Protein AF-0000000077038879 (afdb_homodimer)

Secondary structure (DSSP, 8-state):
-------HHHHHHHHHHHHHHHHHHHHHHHHHHHHHHHHHHHHHHTTT---EEE-TTTTS----BTTEEEEEEEEESSS-GGGS-GGG-EEEEEEPPSSS--EEEEEE-TTSPEEEEEE-HHHHHHHHH-PPPTT-GGG-/-------HHHHHHHHHHHHHHHHHHHHHHHHHHHHHHHHHHHHHHTTT---EEE-TTTTS----BTTEEEEEEEEESSS-GGGS-GGG-EEEEEE--SSS--EEEEEE-TTSPEEEEEE-HHHHHHHHH-PPPTT-GGG-

Nearest PDB structures (foldseek):
  7xdi-assembly1_E  TM=3.830E-01  e=1.463E+00  Sulfolobus spindle-shaped virus
  2pn5-assembly1_A  TM=2.536E-01  e=1.904E+00  Anopheles gambiae
  2jkg-assembly1_A  TM=2.585E-01  e=2.827E+00  Plasmodium falciparum
  4cc1-assembly2_B  TM=1.709E-01  e=6.657E+00  Homo sapiens
  2e02-assembly1_A  TM=6.033E-01  e=3.862E+00  Saccharomyces cerevisiae

Solvent-accessible surface area (backbone atoms only — not comparable to full-atom values): 15388 Å² total; per-residue (Å²): 129,79,72,79,76,74,54,65,69,42,54,51,34,48,52,53,24,52,50,45,35,40,42,29,53,21,49,29,55,40,44,36,49,50,25,49,44,52,30,39,32,48,47,22,47,77,76,74,35,52,42,25,68,46,52,69,73,50,85,52,74,55,70,64,56,96,55,27,34,74,60,41,34,40,37,21,67,80,37,57,51,92,76,48,58,75,67,70,33,34,38,36,28,44,46,40,54,67,97,64,72,37,34,35,39,37,34,60,39,93,87,72,42,81,42,76,49,75,34,39,66,68,55,44,40,28,68,75,57,70,46,86,63,91,75,55,69,78,80,112,128,78,70,81,76,75,56,64,69,42,54,51,35,48,53,52,23,52,51,43,36,40,41,30,53,20,49,28,55,41,45,38,49,52,25,50,45,51,29,41,34,46,48,23,47,76,75,74,35,52,41,27,67,45,54,69,72,52,84,52,75,56,70,66,55,96,55,27,35,73,60,43,35,40,37,21,68,79,38,57,52,92,76,48,58,77,68,70,33,34,38,37,29,44,45,42,55,66,99,62,73,37,35,35,39,35,34,60,38,93,86,74,43,79,42,78,49,75,34,39,68,68,54,43,39,30,69,76,54,71,46,89,63,90,76,50,76,76,77,110

Radius of gyration: 22.53 Å; Cα contacts (8 Å, |Δi|>4): 498; chains: 2; bounding box: 44×70×51 Å

Organism: Burkholderia multivorans (strain ATCC 17616 / 249) (NCBI:txid395019)

pLDDT: mean 90.8, std 13.78, range [32.19, 98.81]

Structure (mmCIF, N/CA/C/O backbone):
data_AF-0000000077038879-model_v1
#
loop_
_entity.id
_entity.type
_entity.pdbx_description
1 polymer 'Bacteriophage protein'
#
loop_
_atom_site.group_PDB
_atom_site.id
_atom_site.type_symbol
_atom_site.label_atom_id
_atom_site.label_alt_id
_atom_site.label_comp_id
_atom_site.label_asym_id
_atom_site.label_entity_id
_atom_site.label_seq_id
_atom_site.pdbx_PDB_ins_code
_atom_site.Cartn_x
_atom_site.Cartn_y
_atom_site.Cartn_z
_atom_site.occupancy
_atom_site.B_iso_or_equiv
_atom_site.auth_seq_id
_atom_site.auth_comp_id
_atom_site.auth_asym_id
_atom_site.auth_atom_id
_atom_site.pdbx_PDB_model_num
ATOM 1 N N . MET A 1 1 ? 21.219 38.188 2.711 1 36.78 1 MET A N 1
ATOM 2 C CA . MET A 1 1 ? 19.922 37.531 2.846 1 36.78 1 MET A CA 1
ATOM 3 C C . MET A 1 1 ? 20.078 36.188 3.564 1 36.78 1 MET A C 1
ATOM 5 O O . MET A 1 1 ? 20.703 35.281 3.043 1 36.78 1 MET A O 1
ATOM 9 N N . THR A 1 2 ? 20.141 36.156 4.836 1 42.94 2 THR A N 1
ATOM 10 C CA . THR A 1 2 ? 20.453 34.969 5.605 1 42.94 2 THR A CA 1
ATOM 11 C C . THR A 1 2 ? 19.516 33.812 5.234 1 42.94 2 THR A C 1
ATOM 13 O O . THR A 1 2 ? 18.312 34 5.098 1 42.94 2 THR A O 1
ATOM 16 N N . GLN A 1 3 ? 19.953 32.875 4.461 1 50.25 3 GLN A N 1
ATOM 17 C CA . GLN A 1 3 ? 19.156 31.734 4.031 1 50.25 3 GLN A CA 1
ATOM 18 C C . GLN A 1 3 ? 18.328 31.188 5.18 1 50.25 3 GLN A C 1
ATOM 20 O O . GLN A 1 3 ? 18.828 31 6.293 1 50.25 3 GLN A O 1
ATOM 25 N N . PRO A 1 4 ? 17.016 31.594 5.254 1 55.91 4 PRO A N 1
ATOM 26 C CA . PRO A 1 4 ? 16.172 31.156 6.367 1 55.91 4 PRO A CA 1
ATOM 27 C C . PRO A 1 4 ? 16.547 29.766 6.871 1 55.91 4 PRO A C 1
ATOM 29 O O . PRO A 1 4 ? 16.734 28.844 6.07 1 55.91 4 PRO A O 1
ATOM 32 N N . LYS A 1 5 ? 17.344 29.703 8 1 63.56 5 LYS A N 1
ATOM 33 C CA . LYS A 1 5 ? 17.797 28.484 8.664 1 63.56 5 LYS A CA 1
ATOM 34 C C . LYS A 1 5 ? 16.641 27.5 8.836 1 63.56 5 LYS A C 1
ATOM 36 O O . LYS A 1 5 ? 15.609 27.828 9.422 1 63.56 5 LYS A O 1
ATOM 41 N N . ILE A 1 6 ? 16.547 26.375 8.102 1 75.31 6 ILE A N 1
ATOM 42 C CA . ILE A 1 6 ? 15.555 25.312 8.234 1 75.31 6 ILE A CA 1
ATOM 43 C C . ILE A 1 6 ? 15.555 24.781 9.672 1 75.31 6 ILE A C 1
ATOM 45 O O . ILE A 1 6 ? 16.609 24.484 10.234 1 75.31 6 ILE A O 1
ATOM 49 N N . HIS A 1 7 ? 14.398 24.859 10.32 1 85.56 7 HIS A N 1
ATOM 50 C CA . HIS A 1 7 ? 14.242 24.344 11.672 1 85.56 7 HIS A CA 1
ATOM 51 C C . HIS A 1 7 ? 14.625 22.875 11.75 1 85.56 7 HIS A C 1
ATOM 53 O O . HIS A 1 7 ? 14.039 22.047 11.062 1 85.56 7 HIS A O 1
ATOM 59 N N . PRO A 1 8 ? 15.68 22.641 12.445 1 88 8 PRO A N 1
ATOM 60 C CA . PRO A 1 8 ? 16.188 21.266 12.477 1 88 8 PRO A CA 1
ATOM 61 C C . PRO A 1 8 ? 15.109 20.25 12.859 1 88 8 PRO A C 1
ATOM 63 O O . PRO A 1 8 ? 15.109 19.125 12.344 1 88 8 PRO A O 1
ATOM 66 N N . ARG A 1 9 ? 14.242 20.609 13.758 1 90.12 9 ARG A N 1
ATOM 67 C CA . ARG A 1 9 ? 13.156 19.719 14.164 1 90.12 9 ARG A CA 1
ATOM 68 C C . ARG A 1 9 ? 12.234 19.406 12.992 1 90.12 9 ARG A C 1
ATOM 70 O O . ARG A 1 9 ? 11.773 18.281 12.836 1 90.12 9 ARG A O 1
ATOM 77 N N . LEU A 1 10 ? 12.023 20.375 12.18 1 94.06 10 LEU A N 1
ATOM 78 C CA . LEU A 1 10 ? 11.164 20.203 11.008 1 94.06 10 LEU A CA 1
ATOM 79 C C . LEU A 1 10 ? 11.812 19.266 9.992 1 94.06 10 LEU A C 1
ATOM 81 O O . LEU A 1 10 ? 11.172 18.328 9.516 1 94.06 10 LEU A O 1
ATOM 85 N N . GLU A 1 11 ? 13.062 19.484 9.719 1 93.94 11 GLU A N 1
ATOM 86 C CA . GLU A 1 11 ? 13.781 18.641 8.766 1 93.94 11 GLU A CA 1
ATOM 87 C C . GLU A 1 11 ? 13.797 17.188 9.211 1 93.94 11 GLU A C 1
ATOM 89 O O . GLU A 1 11 ? 13.57 16.281 8.406 1 93.94 11 GLU A O 1
ATOM 94 N N . LYS A 1 12 ? 14.039 17 10.461 1 95.38 12 LYS A N 1
ATOM 95 C CA . LYS A 1 12 ? 14.07 15.648 11.008 1 95.38 12 LYS A CA 1
ATOM 96 C C . LYS A 1 12 ? 12.703 14.977 10.883 1 95.38 12 LYS A C 1
ATOM 98 O O . LYS A 1 12 ? 12.617 13.812 10.484 1 95.38 12 LYS A O 1
ATOM 103 N N . ALA A 1 13 ? 11.68 15.688 11.18 1 95.81 13 ALA A N 1
ATOM 104 C CA . ALA A 1 13 ? 10.328 15.141 11.133 1 95.81 13 ALA A CA 1
ATOM 105 C C . ALA A 1 13 ? 9.93 14.773 9.703 1 95.81 13 ALA A C 1
ATOM 107 O O . ALA A 1 13 ? 9.336 13.719 9.477 1 95.81 13 ALA A O 1
ATOM 108 N N . LEU A 1 14 ? 10.289 15.602 8.789 1 96.5 14 LEU A N 1
ATOM 109 C CA . LEU A 1 14 ? 9.922 15.359 7.398 1 96.5 14 LEU A CA 1
ATOM 110 C C . LEU A 1 14 ? 10.711 14.188 6.824 1 96.5 14 LEU A C 1
ATOM 112 O O . LEU A 1 14 ? 10.156 13.359 6.098 1 96.5 14 LEU A O 1
ATOM 116 N N . THR A 1 15 ? 11.977 14.117 7.184 1 95.94 15 THR A N 1
ATOM 117 C CA . THR A 1 15 ? 12.812 13.016 6.715 1 95.94 15 THR A CA 1
ATOM 118 C C . THR A 1 15 ? 12.344 11.688 7.301 1 95.94 15 THR A C 1
ATOM 120 O O . THR A 1 15 ? 12.234 10.695 6.586 1 95.94 15 THR A O 1
ATOM 123 N N . ARG A 1 16 ? 12.047 11.695 8.586 1 97.62 16 ARG A N 1
ATOM 124 C CA . ARG A 1 16 ? 11.562 10.484 9.234 1 97.62 16 ARG A CA 1
ATOM 125 C C . ARG A 1 16 ? 10.203 10.078 8.68 1 97.62 16 ARG A C 1
ATOM 127 O O . ARG A 1 16 ? 9.922 8.883 8.523 1 97.62 16 ARG A O 1
ATOM 134 N N . GLY A 1 17 ? 9.367 11.07 8.406 1 98 17 GLY A N 1
ATOM 135 C CA . GLY A 1 17 ? 8.062 10.805 7.82 1 98 17 GLY A CA 1
ATOM 136 C C . GLY A 1 17 ? 8.148 10.188 6.438 1 98 17 GLY A C 1
ATOM 137 O O . GLY A 1 17 ? 7.422 9.234 6.129 1 98 17 GLY A O 1
ATOM 138 N N . ASP A 1 18 ? 9.008 10.781 5.668 1 95.56 18 ASP A N 1
ATOM 139 C CA . ASP A 1 18 ? 9.219 10.242 4.328 1 95.56 18 ASP A CA 1
ATOM 140 C C . ASP A 1 18 ? 9.68 8.789 4.395 1 95.56 18 ASP A C 1
ATOM 142 O O . ASP A 1 18 ? 9.172 7.938 3.654 1 95.56 18 ASP A O 1
ATOM 146 N N . LEU A 1 19 ? 10.648 8.531 5.27 1 97 19 LEU A N 1
ATOM 147 C CA . LEU A 1 19 ? 11.156 7.172 5.426 1 97 19 LEU A CA 1
ATOM 148 C C . LEU A 1 19 ? 10.039 6.23 5.867 1 97 19 LEU A C 1
ATOM 150 O O . LEU A 1 19 ? 9.938 5.105 5.375 1 97 19 LEU A O 1
ATOM 154 N N . ALA A 1 20 ? 9.203 6.656 6.758 1 98.31 20 ALA A N 1
ATOM 155 C CA . ALA A 1 20 ? 8.102 5.832 7.262 1 98.31 20 ALA A CA 1
ATOM 156 C C . ALA A 1 20 ? 7.117 5.5 6.148 1 98.31 20 ALA A C 1
ATOM 158 O O . ALA A 1 20 ? 6.598 4.383 6.082 1 98.31 20 ALA A O 1
ATOM 159 N N . ILE A 1 21 ? 6.863 6.426 5.305 1 97 21 ILE A N 1
ATOM 160 C CA . ILE A 1 21 ? 5.957 6.199 4.184 1 97 21 ILE A CA 1
ATOM 161 C C . ILE A 1 21 ? 6.566 5.18 3.225 1 97 21 ILE A C 1
ATOM 163 O O . ILE A 1 21 ? 5.891 4.238 2.799 1 97 21 ILE A O 1
ATOM 167 N N . ARG A 1 22 ? 7.883 5.328 2.932 1 95.62 22 ARG A N 1
ATOM 168 C CA . ARG A 1 22 ? 8.562 4.383 2.045 1 95.62 22 ARG A CA 1
ATOM 169 C C . ARG A 1 22 ? 8.586 2.984 2.652 1 95.62 22 ARG A C 1
ATOM 171 O O . ARG A 1 22 ? 8.43 1.991 1.938 1 95.62 22 ARG A O 1
ATOM 178 N N . GLN A 1 23 ? 8.742 2.967 3.916 1 97.19 23 GLN A N 1
ATOM 179 C CA . GLN A 1 23 ? 8.734 1.688 4.621 1 97.19 23 GLN A CA 1
ATOM 180 C C . GLN A 1 23 ? 7.363 1.023 4.543 1 97.19 23 GLN A C 1
ATOM 182 O O . GLN A 1 23 ? 7.266 -0.179 4.289 1 97.19 23 GLN A O 1
ATOM 187 N N . ALA A 1 24 ? 6.34 1.802 4.789 1 96.5 24 ALA A N 1
ATOM 188 C CA . ALA A 1 24 ? 4.98 1.271 4.711 1 96.5 24 ALA A CA 1
ATOM 189 C C . ALA A 1 24 ? 4.68 0.738 3.311 1 96.5 24 ALA A C 1
ATOM 191 O O . ALA A 1 24 ? 4.07 -0.322 3.16 1 96.5 24 ALA A O 1
ATOM 192 N N . ASN A 1 25 ? 5.098 1.446 2.316 1 95.25 25 ASN A N 1
ATOM 193 C CA . ASN A 1 25 ? 4.867 1.046 0.932 1 95.25 25 ASN A CA 1
ATOM 194 C C . ASN A 1 25 ? 5.609 -0.243 0.591 1 95.25 25 ASN A C 1
ATOM 196 O O . ASN A 1 25 ? 5.039 -1.147 -0.023 1 95.25 25 ASN A O 1
ATOM 200 N N . SER A 1 26 ? 6.875 -0.334 1 1 95.81 26 SER A N 1
ATOM 201 C CA . SER A 1 26 ? 7.684 -1.516 0.727 1 95.81 26 SER A CA 1
ATOM 202 C C . SER A 1 26 ? 7.148 -2.736 1.471 1 95.81 26 SER A C 1
ATOM 204 O O . SER A 1 26 ? 7.094 -3.834 0.914 1 95.81 26 SER A O 1
ATOM 206 N N . ALA A 1 27 ? 6.773 -2.488 2.674 1 96.5 27 ALA A N 1
ATOM 207 C CA . ALA A 1 27 ? 6.215 -3.586 3.459 1 96.5 27 ALA A CA 1
ATOM 208 C C . ALA A 1 27 ? 4.957 -4.145 2.805 1 96.5 27 ALA A C 1
ATOM 210 O O . ALA A 1 27 ? 4.75 -5.359 2.779 1 96.5 27 ALA A O 1
ATOM 211 N N . ARG A 1 28 ? 4.152 -3.287 2.342 1 95.5 28 ARG A N 1
ATOM 212 C CA . ARG A 1 28 ? 2.949 -3.719 1.64 1 95.5 28 ARG A CA 1
ATOM 213 C C . ARG A 1 28 ? 3.301 -4.547 0.408 1 95.5 28 ARG A C 1
ATOM 215 O O . ARG A 1 28 ? 2.689 -5.59 0.159 1 95.5 28 ARG A O 1
ATOM 222 N N . ALA A 1 29 ? 4.23 -4.098 -0.361 1 95.69 29 ALA A N 1
ATOM 223 C CA . ALA A 1 29 ? 4.617 -4.801 -1.582 1 95.69 29 ALA A CA 1
ATOM 224 C C . ALA A 1 29 ? 5.062 -6.227 -1.275 1 95.69 29 ALA A C 1
ATOM 226 O O . ALA A 1 29 ? 4.625 -7.176 -1.936 1 95.69 29 ALA A O 1
ATOM 227 N N . THR A 1 30 ? 5.875 -6.379 -0.263 1 97.75 30 THR A N 1
ATOM 228 C CA . THR A 1 30 ? 6.352 -7.707 0.113 1 97.75 30 THR A CA 1
ATOM 229 C C . THR A 1 30 ? 5.203 -8.562 0.639 1 97.75 30 THR A C 1
ATOM 231 O O . THR A 1 30 ? 5.105 -9.75 0.312 1 97.75 30 THR A O 1
ATOM 234 N N . ALA A 1 31 ? 4.312 -7.949 1.377 1 97.75 31 ALA A N 1
ATOM 235 C CA . ALA A 1 31 ? 3.207 -8.695 1.976 1 97.75 31 ALA A CA 1
ATOM 236 C C . ALA A 1 31 ? 2.26 -9.227 0.903 1 97.75 31 ALA A C 1
ATOM 238 O O . ALA A 1 31 ? 1.789 -10.359 0.992 1 97.75 31 ALA A O 1
ATOM 239 N N . VAL A 1 32 ? 1.986 -8.422 -0.101 1 97.12 32 VAL A N 1
ATOM 240 C CA . VAL A 1 32 ? 1.04 -8.875 -1.114 1 97.12 32 VAL A CA 1
ATOM 241 C C . VAL A 1 32 ? 1.691 -9.938 -1.988 1 97.12 32 VAL A C 1
ATOM 243 O O . VAL A 1 32 ? 1.021 -10.867 -2.453 1 97.12 32 VAL A O 1
ATOM 246 N N . LEU A 1 33 ? 2.982 -9.836 -2.207 1 98.5 33 LEU A N 1
ATOM 247 C CA . LEU A 1 33 ? 3.689 -10.906 -2.906 1 98.5 33 LEU A CA 1
ATOM 248 C C . LEU A 1 33 ? 3.617 -12.211 -2.121 1 98.5 33 LEU A C 1
ATOM 250 O O . LEU A 1 33 ? 3.355 -13.273 -2.693 1 98.5 33 LEU A O 1
ATOM 254 N N . ASN A 1 34 ? 3.818 -12.133 -0.845 1 98.75 34 ASN A N 1
ATOM 255 C CA . ASN A 1 34 ? 3.748 -13.32 -0.001 1 98.75 34 ASN A CA 1
ATOM 256 C C . ASN A 1 34 ? 2.363 -13.953 -0.042 1 98.75 34 ASN A C 1
ATOM 258 O O . ASN A 1 34 ? 2.238 -15.18 -0.096 1 98.75 34 ASN A O 1
ATOM 262 N N . ALA A 1 35 ? 1.368 -13.133 0.037 1 98.75 35 ALA A N 1
ATOM 263 C CA . ALA A 1 35 ? -0 -13.633 -0.035 1 98.75 35 ALA A CA 1
ATOM 264 C C . ALA A 1 35 ? -0.254 -14.344 -1.361 1 98.75 35 ALA A C 1
ATOM 266 O O . ALA A 1 35 ? -0.786 -15.461 -1.385 1 98.75 35 ALA A O 1
ATOM 267 N N . LEU A 1 36 ? 0.147 -13.742 -2.404 1 98.69 36 LEU A N 1
ATOM 268 C CA . LEU A 1 36 ? 0.009 -14.359 -3.719 1 98.69 36 LEU A CA 1
ATOM 269 C C . LEU A 1 36 ? 0.772 -15.68 -3.783 1 98.69 36 LEU A C 1
ATOM 271 O O . LEU A 1 36 ? 0.27 -16.672 -4.324 1 98.69 36 LEU A O 1
ATOM 275 N N . GLY A 1 37 ? 2.012 -15.641 -3.295 1 98.81 37 GLY A N 1
ATOM 276 C CA . GLY A 1 37 ? 2.832 -16.844 -3.273 1 98.81 37 GLY A CA 1
ATOM 277 C C . GLY A 1 37 ? 2.158 -18.016 -2.584 1 98.81 37 GLY A C 1
ATOM 278 O O . GLY A 1 37 ? 2.203 -19.141 -3.08 1 98.81 37 GLY A O 1
ATOM 279 N N . THR A 1 38 ? 1.548 -17.734 -1.487 1 98.56 38 THR A N 1
ATOM 280 C CA . THR A 1 38 ? 0.835 -18.781 -0.755 1 98.56 38 THR A CA 1
ATOM 281 C C . THR A 1 38 ? -0.316 -19.344 -1.589 1 98.56 38 THR A C 1
ATOM 283 O O . THR A 1 38 ? -0.537 -20.547 -1.621 1 98.56 38 THR A O 1
ATOM 286 N N . MET A 1 39 ? -1.053 -18.469 -2.266 1 98.38 39 MET A N 1
ATOM 287 C CA . MET A 1 39 ? -2.131 -18.906 -3.148 1 98.38 39 MET A CA 1
ATOM 288 C C . MET A 1 39 ? -1.599 -19.812 -4.254 1 98.38 39 MET A C 1
ATOM 290 O O . MET A 1 39 ? -2.201 -20.844 -4.562 1 98.38 39 MET A O 1
ATOM 294 N N . ILE A 1 40 ? -0.461 -19.453 -4.805 1 98.62 40 ILE A N 1
ATOM 295 C CA . ILE A 1 40 ? 0.151 -20.203 -5.898 1 98.62 40 ILE A CA 1
ATOM 296 C C . ILE A 1 40 ? 0.543 -21.594 -5.418 1 98.62 40 ILE A C 1
ATOM 298 O O . ILE A 1 40 ? 0.244 -22.594 -6.074 1 98.62 40 ILE A O 1
ATOM 302 N N . VAL A 1 41 ? 1.228 -21.641 -4.27 1 98.44 41 VAL A N 1
ATOM 303 C CA . VAL A 1 41 ? 1.702 -22.906 -3.719 1 98.44 41 VAL A CA 1
ATOM 304 C C . VAL A 1 41 ? 0.518 -23.844 -3.451 1 98.44 41 VAL A C 1
ATOM 306 O O . VAL A 1 41 ? 0.531 -25 -3.848 1 98.44 41 VAL A O 1
ATOM 309 N N . GLU A 1 42 ? -0.514 -23.312 -2.871 1 97.62 42 GLU A N 1
ATOM 310 C CA . GLU A 1 42 ? -1.672 -24.141 -2.521 1 97.62 42 GLU A CA 1
ATOM 311 C C . GLU A 1 42 ? -2.434 -24.578 -3.77 1 97.62 42 GLU A C 1
ATOM 313 O O . GLU A 1 42 ? -2.875 -25.719 -3.861 1 97.62 42 GLU A O 1
ATOM 318 N N . ALA A 1 43 ? -2.668 -23.656 -4.664 1 97.25 43 ALA A N 1
ATOM 319 C CA . ALA A 1 43 ? -3.33 -24.031 -5.918 1 97.25 43 ALA A CA 1
ATOM 320 C C . ALA A 1 43 ? -2.574 -25.141 -6.633 1 97.25 43 ALA A C 1
ATOM 322 O O . ALA A 1 43 ? -3.178 -26.125 -7.07 1 97.25 43 ALA A O 1
ATOM 323 N N . SER A 1 44 ? -1.245 -25.047 -6.719 1 97.31 44 SER A N 1
ATOM 324 C CA . SER A 1 44 ? -0.409 -26.047 -7.379 1 97.31 44 SER A CA 1
ATOM 325 C C . SER A 1 44 ? -0.543 -27.406 -6.711 1 97.31 44 SER A C 1
ATOM 327 O O . SER A 1 44 ? -0.609 -28.438 -7.391 1 97.31 44 SER A O 1
ATOM 329 N N . ALA A 1 45 ? -0.642 -27.391 -5.406 1 95.94 45 ALA A N 1
ATOM 330 C CA . ALA A 1 45 ? -0.717 -28.625 -4.637 1 95.94 45 ALA 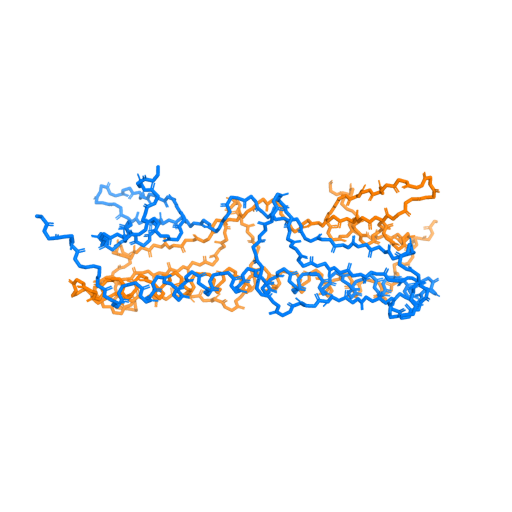A CA 1
ATOM 331 C C . ALA A 1 45 ? -1.979 -29.422 -4.98 1 95.94 45 ALA A C 1
ATOM 333 O O . ALA A 1 45 ? -1.981 -30.656 -4.934 1 95.94 45 ALA A O 1
ATOM 334 N N . THR A 1 46 ? -3.066 -28.719 -5.406 1 94 46 THR A N 1
ATOM 335 C CA . THR A 1 46 ? -4.332 -29.391 -5.699 1 94 46 THR A CA 1
ATOM 336 C C . THR A 1 46 ? -4.207 -30.266 -6.938 1 94 46 THR A C 1
ATOM 338 O O . THR A 1 46 ? -5.02 -31.172 -7.152 1 94 46 THR A O 1
ATOM 341 N N . ILE A 1 47 ? -3.189 -30.031 -7.754 1 93.81 47 ILE A N 1
ATOM 342 C CA . ILE A 1 47 ? -3.018 -30.844 -8.953 1 93.81 47 ILE A CA 1
ATOM 343 C C . ILE A 1 47 ? -1.714 -31.625 -8.867 1 93.81 47 ILE A C 1
ATOM 345 O O . ILE A 1 47 ? -1.188 -32.094 -9.883 1 93.81 47 ILE A O 1
ATOM 349 N N . GLY A 1 48 ? -1.106 -31.688 -7.734 1 94.38 48 GLY A N 1
ATOM 350 C CA . GLY A 1 48 ? 0.021 -32.562 -7.465 1 94.38 48 GLY A CA 1
ATOM 351 C C . GLY A 1 48 ? 1.362 -31.922 -7.773 1 94.38 48 GLY A C 1
ATOM 352 O O . GLY A 1 48 ? 2.373 -32.625 -7.898 1 94.38 48 GLY A O 1
ATOM 353 N N . VAL A 1 49 ? 1.373 -30.656 -7.965 1 96.19 49 VAL A N 1
ATOM 354 C CA . VAL A 1 49 ? 2.613 -29.938 -8.258 1 96.19 49 VAL A CA 1
ATOM 355 C C . VAL A 1 49 ? 3.186 -29.344 -6.973 1 96.19 49 VAL A C 1
ATOM 357 O O . VAL A 1 49 ? 2.461 -28.734 -6.191 1 96.19 49 VAL A O 1
ATOM 360 N N . GLU A 1 50 ? 4.441 -29.531 -6.742 1 95.94 50 GLU A N 1
ATOM 361 C CA . GLU A 1 50 ? 5.133 -28.938 -5.602 1 95.94 50 GLU A CA 1
ATOM 362 C C . GLU A 1 50 ? 5.77 -27.609 -5.98 1 95.94 50 GLU A C 1
ATOM 364 O O . GLU A 1 50 ? 6.938 -27.562 -6.367 1 95.94 50 GLU A O 1
ATOM 369 N N . ALA A 1 51 ? 5.047 -26.594 -5.812 1 98.12 51 ALA A N 1
ATOM 370 C CA . ALA A 1 51 ? 5.555 -25.25 -6.094 1 98.12 51 ALA A CA 1
ATOM 371 C C . ALA A 1 51 ? 6.285 -24.688 -4.883 1 98.12 51 ALA A C 1
ATOM 373 O O . ALA A 1 51 ? 5.953 -25 -3.738 1 98.12 51 ALA A O 1
ATOM 374 N N . SER A 1 52 ? 7.277 -23.875 -5.141 1 98.56 52 SER A N 1
ATOM 375 C CA . SER A 1 52 ? 8.039 -23.156 -4.129 1 98.56 52 SER A CA 1
ATOM 376 C C . SER A 1 52 ? 8.211 -21.688 -4.516 1 98.56 52 SER A C 1
ATOM 378 O O . SER A 1 52 ? 8.312 -21.359 -5.699 1 98.56 52 SER A O 1
ATOM 380 N N . ILE A 1 53 ? 8.203 -20.859 -3.518 1 98.75 53 ILE A N 1
ATOM 381 C CA . ILE A 1 53 ? 8.398 -19.438 -3.777 1 98.75 53 ILE A CA 1
ATOM 382 C C . ILE A 1 53 ? 9.516 -18.891 -2.883 1 98.75 53 ILE A C 1
ATOM 384 O O . ILE A 1 53 ? 9.812 -19.469 -1.832 1 98.75 53 ILE A O 1
ATOM 388 N N . ASP A 1 54 ? 10.125 -17.875 -3.357 1 98.5 54 ASP A N 1
ATOM 389 C CA . ASP A 1 54 ? 11.133 -17.141 -2.602 1 98.5 54 ASP A CA 1
ATOM 390 C C . ASP A 1 54 ? 11.094 -15.648 -2.938 1 98.5 54 ASP A C 1
ATOM 392 O O . ASP A 1 54 ? 10.93 -15.273 -4.102 1 98.5 54 ASP A O 1
ATOM 396 N N . ILE A 1 55 ? 11.141 -14.789 -1.952 1 98.25 55 ILE A N 1
ATOM 397 C CA . ILE A 1 55 ? 11.266 -13.344 -2.111 1 98.25 55 ILE A CA 1
ATOM 398 C C . ILE A 1 55 ? 12.602 -12.883 -1.544 1 98.25 55 ILE A C 1
ATOM 400 O O . ILE A 1 55 ? 12.688 -12.484 -0.38 1 98.25 55 ILE A O 1
ATOM 404 N N . PRO A 1 56 ? 13.555 -12.836 -2.438 1 95.69 56 PRO A N 1
ATOM 405 C CA . PRO A 1 56 ? 14.852 -12.375 -1.945 1 95.69 56 PRO A CA 1
ATOM 406 C C . PRO A 1 56 ? 14.836 -10.906 -1.518 1 95.69 56 PRO A C 1
ATOM 408 O O . PRO A 1 56 ? 14.188 -10.078 -2.166 1 95.69 56 PRO A O 1
ATOM 411 N N . GLN A 1 57 ? 15.414 -10.547 -0.467 1 94.44 57 GLN A N 1
ATOM 412 C CA . GLN A 1 57 ? 15.586 -9.18 0.011 1 94.44 57 GLN A CA 1
ATOM 413 C C . GLN A 1 57 ? 14.242 -8.508 0.256 1 94.44 57 GLN A C 1
ATOM 415 O O . GLN A 1 57 ? 14.055 -7.332 -0.077 1 94.44 57 GLN A O 1
ATOM 420 N N . GLY A 1 58 ? 13.242 -9.297 0.712 1 95.06 58 GLY A N 1
ATOM 421 C CA . GLY A 1 58 ? 11.883 -8.828 0.956 1 95.06 58 GLY A CA 1
ATOM 422 C C . GLY A 1 58 ? 11.797 -7.809 2.074 1 95.06 58 GLY A C 1
ATOM 423 O O . GLY A 1 58 ? 10.789 -7.109 2.207 1 95.06 58 GLY A O 1
ATOM 424 N N . ASP A 1 59 ? 12.875 -7.645 2.857 1 95.25 59 ASP A N 1
ATOM 425 C CA . ASP A 1 59 ? 12.852 -6.758 4.016 1 95.25 59 ASP A CA 1
ATOM 426 C C . ASP A 1 59 ? 13.438 -5.391 3.67 1 95.25 59 ASP A C 1
ATOM 428 O O . ASP A 1 59 ? 13.398 -4.469 4.484 1 95.25 59 ASP A O 1
ATOM 432 N N . ARG A 1 60 ? 13.883 -5.246 2.471 1 96.38 60 ARG A N 1
ATOM 433 C CA . ARG A 1 60 ? 14.492 -3.986 2.049 1 96.38 60 ARG A CA 1
ATOM 434 C C . ARG A 1 60 ? 13.422 -2.961 1.685 1 96.38 60 ARG A C 1
ATOM 436 O O . ARG A 1 60 ? 12.289 -3.324 1.356 1 96.38 60 ARG A O 1
ATOM 443 N N . ILE A 1 61 ? 13.828 -1.746 1.82 1 96.5 61 ILE A N 1
ATOM 444 C CA . ILE A 1 61 ? 12.953 -0.648 1.425 1 96.5 61 ILE A CA 1
ATOM 445 C C . ILE A 1 61 ? 13.258 -0.24 -0.015 1 96.5 61 ILE A C 1
ATOM 447 O O . ILE A 1 61 ? 14.391 0.13 -0.336 1 96.5 61 ILE A O 1
ATOM 451 N N . TYR A 1 62 ? 12.25 -0.329 -0.872 1 93.75 62 TYR A N 1
ATOM 452 C CA . TYR A 1 62 ? 12.406 0.005 -2.283 1 93.75 62 TYR A CA 1
ATOM 453 C C . TYR A 1 62 ? 11.461 1.127 -2.686 1 93.75 62 TYR A C 1
ATOM 455 O O . TYR A 1 62 ? 10.453 1.367 -2.016 1 93.75 62 TYR A O 1
ATOM 463 N N . ASP A 1 63 ? 11.812 1.868 -3.719 1 92.25 63 ASP A N 1
ATOM 464 C CA . ASP A 1 63 ? 10.883 2.693 -4.484 1 92.25 63 ASP A CA 1
ATOM 465 C C . ASP A 1 63 ? 10.602 2.078 -5.852 1 92.25 63 ASP A C 1
ATOM 467 O O . ASP A 1 63 ? 11.477 1.45 -6.449 1 92.25 63 ASP A O 1
ATOM 471 N N . PRO A 1 64 ? 9.312 2.283 -6.305 1 92.56 64 PRO A N 1
ATOM 472 C CA . PRO A 1 64 ? 9.031 1.751 -7.641 1 92.56 64 PRO A CA 1
ATOM 473 C C . PRO A 1 64 ? 9.852 2.428 -8.734 1 92.56 64 PRO A C 1
ATOM 475 O O . PRO A 1 64 ? 10.148 3.621 -8.633 1 92.56 64 PRO A O 1
ATOM 478 N N . VAL A 1 65 ? 10.156 1.6 -9.758 1 90.19 65 VAL A N 1
ATOM 479 C CA . VAL A 1 65 ? 10.891 2.078 -10.93 1 90.19 65 VAL A CA 1
ATOM 480 C C . VAL A 1 65 ? 10.117 1.729 -12.203 1 90.19 65 VAL A C 1
ATOM 482 O O . VAL A 1 65 ? 9.773 0.566 -12.422 1 90.19 65 VAL A O 1
ATOM 485 N N . ASN A 1 66 ? 9.742 2.77 -12.984 1 89.44 66 ASN A N 1
ATOM 486 C CA . ASN A 1 66 ? 9.039 2.549 -14.242 1 89.44 66 ASN A CA 1
ATOM 487 C C . ASN A 1 66 ? 7.758 1.743 -14.039 1 89.44 66 ASN A C 1
ATOM 489 O O . ASN A 1 66 ? 7.5 0.784 -14.766 1 89.44 66 ASN A O 1
ATOM 493 N N . GLY A 1 67 ? 7.078 1.993 -12.93 1 90.12 67 GLY A N 1
ATOM 494 C CA . GLY A 1 67 ? 5.754 1.43 -12.695 1 90.12 67 GLY A CA 1
ATOM 495 C C . GLY A 1 67 ? 5.797 0.032 -12.109 1 90.12 67 GLY A C 1
ATOM 496 O O . GLY A 1 67 ? 4.789 -0.676 -12.109 1 90.12 67 GLY A O 1
ATOM 497 N N . VAL A 1 68 ? 6.969 -0.382 -11.617 1 94.38 68 VAL A N 1
ATOM 498 C CA . VAL A 1 68 ? 7.113 -1.724 -11.062 1 94.38 68 VAL A CA 1
ATOM 499 C C . VAL A 1 68 ? 7.875 -1.656 -9.734 1 94.38 68 VAL A C 1
ATOM 501 O O . VAL A 1 68 ? 8.852 -0.917 -9.617 1 94.38 68 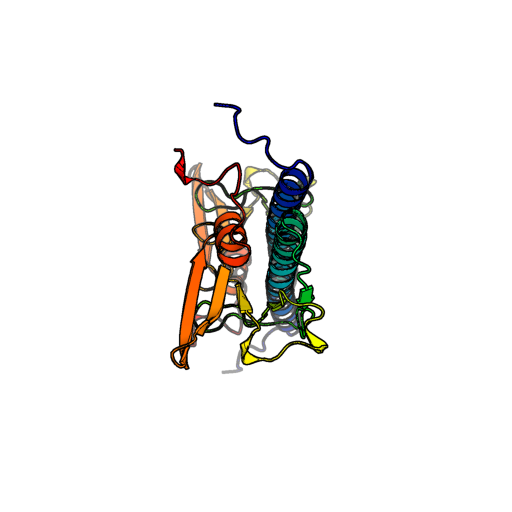VAL A O 1
ATOM 504 N N . TRP A 1 69 ? 7.375 -2.391 -8.797 1 95.25 69 TRP A N 1
ATOM 505 C CA . TRP A 1 69 ? 8.141 -2.533 -7.562 1 95.25 69 TRP A CA 1
ATOM 506 C C . TRP A 1 69 ? 9.32 -3.473 -7.762 1 95.25 69 TRP A C 1
ATOM 508 O O . TRP A 1 69 ? 9.195 -4.516 -8.406 1 95.25 69 TRP A O 1
ATOM 518 N N . PRO A 1 70 ? 10.453 -3.16 -7.188 1 95.31 70 PRO A N 1
ATOM 519 C CA . PRO A 1 70 ? 11.656 -3.977 -7.387 1 95.31 70 PRO A CA 1
ATOM 520 C C . PRO A 1 70 ? 11.594 -5.301 -6.629 1 95.31 70 PRO A C 1
ATOM 522 O O . PRO A 1 70 ? 12.336 -6.234 -6.949 1 95.31 70 PRO A O 1
ATOM 525 N N . GLN A 1 71 ? 10.82 -5.332 -5.57 1 95.88 71 GLN A N 1
ATOM 526 C CA . GLN A 1 71 ? 10.656 -6.621 -4.906 1 95.88 71 GLN A CA 1
ATOM 527 C C . GLN A 1 71 ? 10.188 -7.691 -5.891 1 95.88 71 GLN A C 1
ATOM 529 O O . GLN A 1 71 ? 9.242 -7.477 -6.648 1 95.88 71 GLN A O 1
ATOM 534 N N . LYS A 1 72 ? 10.867 -8.75 -5.934 1 97.56 72 LYS A N 1
ATOM 535 C CA . LYS A 1 72 ? 10.477 -9.836 -6.836 1 97.56 72 LYS A CA 1
ATOM 536 C C . LYS A 1 72 ? 10.219 -11.125 -6.07 1 97.56 72 LYS A C 1
ATOM 538 O O . LYS A 1 72 ? 10.906 -11.414 -5.086 1 97.56 72 LYS A O 1
ATOM 543 N N . MET A 1 73 ? 9.312 -11.844 -6.516 1 98.81 73 MET A N 1
ATOM 544 C CA . MET A 1 73 ? 9.078 -13.211 -6.059 1 98.81 73 MET A CA 1
ATOM 545 C C . MET A 1 73 ? 9.469 -14.219 -7.137 1 98.81 73 MET A C 1
ATOM 547 O O . MET A 1 73 ? 9.062 -14.078 -8.297 1 98.81 73 MET A O 1
ATOM 551 N N . LEU A 1 74 ? 10.273 -15.172 -6.746 1 98.75 74 LEU A N 1
ATOM 552 C CA . LEU A 1 74 ? 10.617 -16.281 -7.629 1 98.75 74 LEU 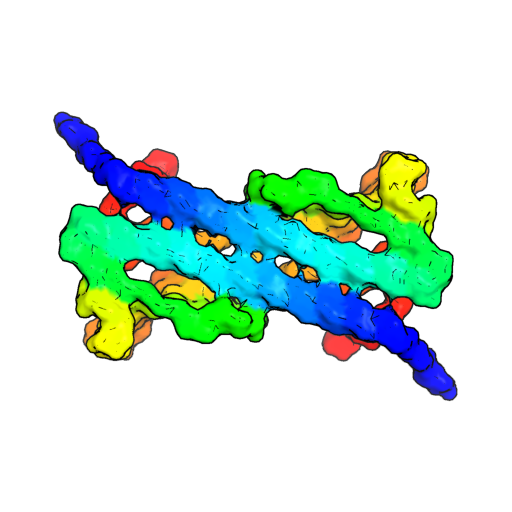A CA 1
ATOM 553 C C . LEU A 1 74 ? 9.711 -17.484 -7.367 1 98.75 74 LEU A C 1
ATOM 555 O O . LEU A 1 74 ? 9.414 -17.797 -6.215 1 98.75 74 LEU A O 1
ATOM 559 N N . VAL A 1 75 ? 9.25 -18.062 -8.406 1 98.81 75 VAL A N 1
ATOM 560 C CA . VAL A 1 75 ? 8.375 -19.219 -8.312 1 98.81 75 VAL A CA 1
ATOM 561 C C . VAL A 1 75 ? 9.008 -20.406 -9.039 1 98.81 75 VAL A C 1
ATOM 563 O O . VAL A 1 75 ? 9.422 -20.281 -10.195 1 98.81 75 VAL A O 1
ATOM 566 N N . SER A 1 76 ? 9.117 -21.516 -8.367 1 98.62 76 SER A N 1
ATOM 567 C CA . SER A 1 76 ? 9.516 -22.797 -8.938 1 98.62 76 SER A CA 1
ATOM 568 C C . SER A 1 76 ? 8.375 -23.812 -8.883 1 98.62 76 SER A C 1
ATOM 570 O O . SER A 1 76 ? 7.648 -23.875 -7.891 1 98.62 76 SER A O 1
ATOM 572 N N . PHE A 1 77 ? 8.211 -24.578 -9.922 1 97.12 77 PHE A N 1
ATOM 573 C CA . PHE A 1 77 ? 7.172 -25.594 -9.953 1 97.12 77 PHE A CA 1
ATOM 574 C C . PHE A 1 77 ? 7.781 -27 -9.93 1 97.12 77 PHE A C 1
ATOM 576 O O . PHE A 1 77 ? 7.094 -27.984 -10.195 1 97.12 77 PHE A O 1
ATOM 583 N N . ASP A 1 78 ? 8.984 -27.062 -9.695 1 93.88 78 ASP A N 1
ATOM 584 C CA . ASP A 1 78 ? 9.68 -28.344 -9.695 1 93.88 78 ASP A CA 1
ATOM 585 C C . ASP A 1 78 ? 10.602 -28.469 -8.484 1 93.88 78 ASP A C 1
ATOM 587 O O . ASP A 1 78 ? 11.781 -28.797 -8.625 1 93.88 78 ASP A O 1
ATOM 591 N N . GLY A 1 79 ? 10.055 -28.094 -7.305 1 92.88 79 GLY A N 1
ATOM 592 C CA . GLY A 1 79 ? 10.828 -28.188 -6.074 1 92.88 79 GLY A CA 1
ATOM 593 C C . GLY A 1 79 ? 11.305 -26.844 -5.57 1 92.88 79 GLY A C 1
ATOM 594 O O . GLY A 1 79 ? 10.797 -25.797 -5.984 1 92.88 79 GLY A O 1
ATOM 595 N N . PRO A 1 80 ? 12.375 -26.875 -4.625 1 97 80 PRO A N 1
ATOM 596 C CA . PRO A 1 80 ? 12.852 -25.641 -3.992 1 97 80 PRO A CA 1
ATOM 597 C C . PRO A 1 80 ? 13.445 -24.656 -4.992 1 97 80 PRO A C 1
ATOM 599 O O . PRO A 1 80 ? 14.156 -25.047 -5.914 1 97 80 PRO A O 1
ATOM 602 N N . VAL A 1 81 ? 13.148 -23.344 -4.836 1 98.12 81 VAL A N 1
ATOM 603 C CA . VAL A 1 81 ? 13.672 -22.281 -5.684 1 98.12 81 VAL A CA 1
ATOM 604 C C . VAL A 1 81 ? 15.195 -22.359 -5.73 1 98.12 81 VAL A C 1
ATOM 606 O O . VAL A 1 81 ? 15.797 -22.188 -6.793 1 98.12 81 VAL A O 1
ATOM 609 N N . ALA A 1 82 ? 15.867 -22.688 -4.602 1 96.56 82 ALA A N 1
ATOM 610 C CA . ALA A 1 82 ? 17.328 -22.703 -4.469 1 96.56 82 ALA A CA 1
ATOM 611 C C . ALA A 1 82 ? 17.938 -23.75 -5.402 1 96.56 82 ALA A C 1
ATOM 613 O O . ALA A 1 82 ? 19.094 -23.609 -5.809 1 96.56 82 ALA A O 1
ATOM 614 N N . ASP A 1 83 ? 17.188 -24.75 -5.812 1 96.94 83 ASP A N 1
ATOM 615 C CA . ASP A 1 83 ? 17.688 -25.859 -6.617 1 96.94 83 ASP A CA 1
ATOM 616 C C . ASP A 1 83 ? 17.281 -25.703 -8.078 1 96.94 83 ASP A C 1
ATOM 618 O O . ASP A 1 83 ? 17.703 -26.484 -8.938 1 96.94 83 ASP A O 1
ATOM 622 N N . ALA A 1 84 ? 16.422 -24.75 -8.375 1 95.38 84 ALA A N 1
ATOM 623 C CA . ALA A 1 84 ? 15.812 -24.641 -9.695 1 95.38 84 ALA A CA 1
ATOM 624 C C . ALA A 1 84 ? 16.766 -24 -10.695 1 95.38 84 ALA A C 1
ATOM 626 O O . ALA A 1 84 ? 17.594 -23.156 -10.32 1 95.38 84 ALA A O 1
ATOM 627 N N . ASP A 1 85 ? 16.703 -24.422 -11.961 1 94.38 85 ASP A N 1
ATOM 628 C CA . ASP A 1 85 ? 17.359 -23.703 -13.055 1 94.38 85 ASP A CA 1
ATOM 629 C C . ASP A 1 85 ? 16.766 -22.312 -13.234 1 94.38 85 ASP A C 1
ATOM 631 O O . ASP A 1 85 ? 15.547 -22.172 -13.375 1 94.38 85 ASP A O 1
ATOM 635 N N . PRO A 1 86 ? 17.672 -21.344 -13.273 1 92.69 86 PRO A N 1
ATOM 636 C CA . PRO A 1 86 ? 17.172 -19.969 -13.406 1 92.69 86 PRO A CA 1
ATOM 637 C C . PRO A 1 86 ? 16.25 -19.781 -14.609 1 92.69 86 PRO A C 1
ATOM 639 O O . PRO A 1 86 ? 15.297 -19 -14.547 1 92.69 86 PRO A O 1
ATOM 642 N N . GLU A 1 87 ? 16.453 -20.484 -15.633 1 92.5 87 GLU 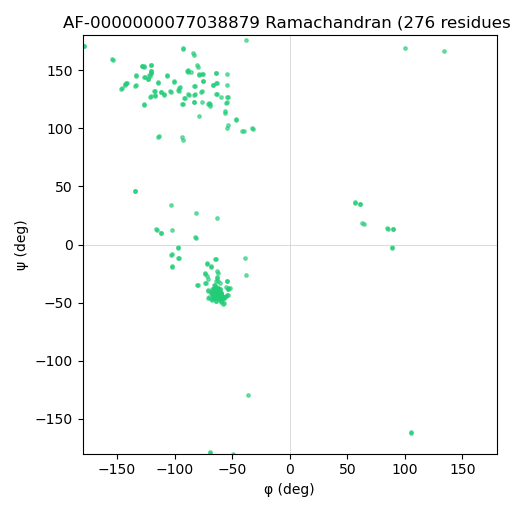A N 1
ATOM 643 C CA . GLU A 1 87 ? 15.648 -20.344 -16.844 1 92.5 87 GLU A CA 1
ATOM 644 C C . GLU A 1 87 ? 14.242 -20.906 -16.641 1 92.5 87 GLU A C 1
ATOM 646 O O . GLU A 1 87 ? 13.336 -20.594 -17.422 1 92.5 87 GLU A O 1
ATOM 651 N N . GLU A 1 88 ? 14.023 -21.719 -15.602 1 94.06 88 GLU A N 1
ATOM 652 C CA . GLU A 1 88 ? 12.742 -22.359 -15.359 1 94.06 88 GLU A CA 1
ATOM 653 C C . GLU A 1 88 ? 11.914 -21.562 -14.352 1 94.06 88 GLU A C 1
ATOM 655 O O . GLU A 1 88 ? 10.727 -21.828 -14.164 1 94.06 88 GLU A O 1
ATOM 660 N N . LEU A 1 89 ? 12.57 -20.625 -13.734 1 97.25 89 LEU A N 1
ATOM 661 C CA . LEU A 1 89 ? 11.875 -19.828 -12.727 1 97.25 89 LEU A CA 1
ATOM 662 C C . LEU A 1 89 ? 10.953 -18.812 -13.391 1 97.25 89 LEU A C 1
ATOM 664 O O . LEU A 1 89 ? 11.227 -18.328 -14.492 1 97.25 89 LEU A O 1
ATOM 668 N N . ARG A 1 90 ? 9.859 -18.531 -12.758 1 98.31 90 ARG A N 1
ATOM 669 C CA . ARG A 1 90 ? 9.016 -17.375 -13.031 1 98.31 90 ARG A CA 1
ATOM 670 C C . ARG A 1 90 ? 9.266 -16.266 -12.008 1 98.31 90 ARG A C 1
ATOM 672 O O . ARG A 1 90 ? 9.445 -16.547 -10.82 1 98.31 90 ARG A O 1
ATOM 679 N N . THR A 1 91 ? 9.273 -15.102 -12.547 1 98.62 91 THR A N 1
ATOM 680 C CA . THR A 1 91 ? 9.43 -13.961 -11.664 1 98.62 91 THR A CA 1
ATOM 681 C C . THR A 1 91 ? 8.141 -13.141 -11.609 1 98.62 91 THR A C 1
ATOM 683 O O . THR A 1 91 ? 7.559 -12.82 -12.648 1 98.62 91 THR A O 1
ATOM 686 N N . VAL A 1 92 ? 7.723 -12.828 -10.43 1 98.81 92 VAL A N 1
ATOM 687 C CA . VAL A 1 92 ? 6.504 -12.055 -10.227 1 98.81 92 VAL A CA 1
ATOM 688 C C . VAL A 1 92 ? 6.84 -10.734 -9.547 1 98.81 92 VAL A C 1
ATOM 690 O O . VAL A 1 92 ? 7.578 -10.703 -8.555 1 98.81 92 VAL A O 1
ATOM 693 N N . TYR A 1 93 ? 6.266 -9.641 -10.125 1 97.25 93 TYR A N 1
ATOM 694 C CA . TYR A 1 93 ? 6.418 -8.297 -9.578 1 97.25 93 TYR A CA 1
ATOM 695 C C . TYR A 1 93 ? 5.062 -7.699 -9.227 1 97.25 93 TYR A C 1
ATOM 697 O O . TYR A 1 93 ? 4.043 -8.055 -9.82 1 97.25 93 TYR A O 1
ATOM 705 N N . LEU A 1 94 ? 5.094 -6.852 -8.211 1 95.62 94 LEU A N 1
ATOM 706 C CA . LEU A 1 94 ? 3.943 -5.984 -7.973 1 95.62 94 LEU A CA 1
ATOM 707 C C . LEU A 1 94 ? 3.996 -4.75 -8.867 1 95.62 94 LEU A C 1
ATOM 709 O O . LEU A 1 94 ? 5.035 -4.09 -8.961 1 95.62 94 LEU A O 1
ATOM 713 N N . ILE A 1 95 ? 2.938 -4.488 -9.523 1 93.62 95 ILE A N 1
ATOM 714 C CA . ILE A 1 95 ? 2.844 -3.277 -10.336 1 93.62 95 ILE A CA 1
ATOM 715 C C . ILE A 1 95 ? 2.604 -2.07 -9.43 1 93.62 95 ILE A C 1
ATOM 717 O O . ILE A 1 95 ? 1.798 -2.135 -8.5 1 93.62 95 ILE A O 1
ATOM 721 N N . ALA A 1 96 ? 3.354 -1.067 -9.625 1 87.56 96 ALA A N 1
ATOM 722 C CA . ALA A 1 96 ? 3.289 0.143 -8.812 1 87.56 96 ALA A CA 1
ATOM 723 C C . ALA A 1 96 ? 2.076 0.992 -9.18 1 87.56 96 ALA A C 1
ATOM 725 O O . ALA A 1 96 ? 1.703 1.068 -10.359 1 87.56 96 ALA A O 1
ATOM 726 N N . ASP A 1 97 ? 1.255 1.237 -8.156 1 67.31 97 ASP A N 1
ATOM 727 C CA . ASP A 1 97 ? 0.217 2.24 -8.375 1 67.31 97 ASP A CA 1
ATOM 728 C C . ASP A 1 97 ? 0.82 3.559 -8.859 1 67.31 97 ASP A C 1
ATOM 730 O O . ASP A 1 97 ? 2.01 3.812 -8.656 1 67.31 97 ASP A O 1
ATOM 734 N N . ASP A 1 98 ? 0.186 4.262 -9.633 1 62.53 98 ASP A N 1
ATOM 735 C CA . ASP A 1 98 ? 0.688 5.48 -10.266 1 62.53 98 ASP A CA 1
ATOM 736 C C . ASP A 1 98 ? 1.596 6.258 -9.312 1 62.53 98 ASP A C 1
ATOM 738 O O . ASP A 1 98 ? 1.849 5.816 -8.188 1 62.53 98 ASP A O 1
ATOM 742 N N . PRO A 1 99 ? 1.314 7.66 -9.148 1 58.47 99 PRO A N 1
ATOM 743 C CA . PRO A 1 99 ? 2.23 8.789 -9 1 58.47 99 PRO A CA 1
ATOM 744 C C . PRO A 1 99 ? 2.738 8.953 -7.57 1 58.47 99 PRO A C 1
ATOM 746 O O . PRO A 1 99 ? 3.43 9.93 -7.262 1 58.47 99 PRO A O 1
ATOM 749 N N . GLY A 1 100 ? 2.854 7.969 -6.691 1 78.56 100 GLY A N 1
ATOM 750 C CA . GLY A 1 100 ? 3.254 8.273 -5.328 1 78.56 100 GLY A CA 1
ATOM 751 C C . GLY A 1 100 ? 2.084 8.328 -4.363 1 78.56 100 GLY A C 1
ATOM 752 O O . GLY A 1 100 ? 0.925 8.266 -4.777 1 78.56 100 GLY A O 1
ATOM 753 N N . THR A 1 101 ? 2.365 8.375 -3.111 1 91.12 101 THR A N 1
ATOM 754 C CA . THR A 1 101 ? 1.351 8.477 -2.068 1 91.12 101 THR A CA 1
ATOM 755 C C . THR A 1 101 ? 0.681 9.844 -2.094 1 91.12 101 THR A C 1
ATOM 757 O O . THR A 1 101 ? 1.358 10.875 -2.033 1 91.12 101 THR A O 1
ATOM 760 N N . GLN A 1 102 ? -0.61 9.883 -2.273 1 93.69 102 GLN A N 1
ATOM 761 C CA . GLN A 1 102 ? -1.396 11.109 -2.346 1 93.69 102 GLN A CA 1
ATOM 762 C C . GLN A 1 102 ? -2.463 11.148 -1.255 1 93.69 102 GLN A C 1
ATOM 764 O O . GLN A 1 102 ? -3.049 10.117 -0.918 1 93.69 102 GLN A O 1
ATOM 769 N N . PHE A 1 103 ? -2.711 12.352 -0.824 1 96.25 103 PHE A N 1
ATOM 770 C CA . PHE A 1 103 ? -3.709 12.547 0.224 1 96.25 103 PHE A CA 1
ATOM 771 C C . PHE A 1 103 ? -4.754 13.57 -0.2 1 96.25 103 PHE A C 1
ATOM 773 O O . PHE A 1 103 ? -4.469 14.453 -1.012 1 96.25 103 PHE A O 1
ATOM 780 N N . ARG A 1 104 ? -5.891 13.43 0.34 1 97.19 104 ARG A N 1
ATOM 781 C CA . ARG A 1 104 ? -6.965 14.414 0.226 1 97.19 104 ARG A CA 1
ATOM 782 C C . ARG A 1 104 ? -7.32 14.992 1.59 1 97.19 104 ARG A C 1
ATOM 784 O O . ARG A 1 104 ? -7.473 14.258 2.566 1 97.19 104 ARG A O 1
ATOM 791 N N . VAL A 1 105 ? -7.352 16.281 1.67 1 98.5 105 VAL A N 1
ATOM 792 C CA . VAL A 1 105 ? -7.801 16.984 2.863 1 98.5 105 VAL A CA 1
ATOM 793 C C . VAL A 1 105 ? -9.203 17.547 2.639 1 98.5 105 VAL A C 1
ATOM 795 O O . VAL A 1 105 ? -9.484 18.141 1.596 1 98.5 105 VAL A O 1
ATOM 798 N N . GLU A 1 106 ? -10.039 17.312 3.572 1 98.06 106 GLU A N 1
ATOM 799 C CA . GLU A 1 106 ? -11.367 17.922 3.572 1 98.06 106 GLU A CA 1
ATOM 800 C C . GLU A 1 106 ? -11.609 18.703 4.852 1 98.06 106 GLU A C 1
ATOM 802 O O . GLU A 1 106 ? -11.195 18.297 5.938 1 98.06 106 GLU A O 1
ATOM 807 N N . TRP A 1 107 ? -12.273 19.797 4.672 1 97.19 107 TRP A N 1
ATOM 808 C CA . TRP A 1 107 ? -12.586 20.625 5.824 1 97.19 107 TRP A CA 1
ATOM 809 C C . TRP A 1 107 ? -13.836 21.469 5.566 1 97.19 107 TRP A C 1
ATOM 811 O O . TRP A 1 107 ? -14.281 21.594 4.422 1 97.19 107 TRP A O 1
ATOM 821 N N . HIS A 1 108 ? -14.445 21.922 6.668 1 94.62 108 HIS A N 1
ATOM 822 C CA . HIS A 1 108 ? -15.578 22.828 6.566 1 94.62 108 HIS A CA 1
ATOM 823 C C . HIS A 1 108 ? -15.109 24.266 6.391 1 94.62 108 HIS A C 1
ATOM 825 O O . HIS A 1 108 ? -14.383 24.797 7.238 1 94.62 108 HIS A O 1
ATOM 831 N N . ARG A 1 109 ? -15.594 24.812 5.289 1 91.38 109 ARG A N 1
ATOM 832 C CA . ARG A 1 109 ? -15.258 26.219 5.047 1 91.38 109 ARG A CA 1
ATOM 833 C C . ARG A 1 109 ? -16.203 27.156 5.785 1 91.38 109 ARG A C 1
ATOM 835 O O . ARG A 1 109 ? -17.312 26.75 6.168 1 91.38 109 ARG A O 1
ATOM 842 N N . ALA A 1 110 ? -15.781 28.375 5.871 1 88.12 110 ALA A N 1
ATOM 843 C CA . ALA A 1 110 ? -16.578 29.391 6.555 1 88.12 110 ALA A CA 1
ATOM 844 C C . ALA A 1 110 ? -17.891 29.625 5.836 1 88.12 110 ALA A C 1
ATOM 846 O O . ALA A 1 110 ? -18.891 30 6.461 1 88.12 110 ALA A O 1
ATOM 847 N N . ASP A 1 111 ? -17.906 29.469 4.578 1 89.69 111 ASP A N 1
ATOM 848 C CA . ASP A 1 111 ? -19.109 29.734 3.785 1 89.69 111 ASP A CA 1
ATOM 849 C C . ASP A 1 111 ? -20.062 28.547 3.836 1 89.69 111 ASP A C 1
ATOM 851 O O . ASP A 1 111 ? -21.078 28.531 3.131 1 89.69 111 ASP A O 1
ATOM 855 N N . GLY A 1 112 ? -19.703 27.609 4.633 1 88 112 GLY A N 1
ATOM 856 C CA . GLY A 1 112 ? -20.594 26.469 4.84 1 88 112 GLY A CA 1
ATOM 857 C C . GLY A 1 112 ? -20.359 25.344 3.846 1 88 112 GLY A C 1
ATOM 858 O O . GLY A 1 112 ? -20.969 24.281 3.951 1 88 112 GLY A O 1
ATOM 859 N N . LYS A 1 113 ? -19.453 25.656 2.99 1 92 113 LYS A N 1
ATOM 860 C CA . LYS A 1 113 ? -19.172 24.641 1.982 1 92 113 LYS A CA 1
ATOM 861 C C . LYS A 1 113 ? -18.016 23.734 2.422 1 92 113 LYS A C 1
ATOM 863 O O . LYS A 1 113 ? -17.359 24.016 3.42 1 92 113 LYS A O 1
ATOM 868 N N . LEU A 1 114 ? -17.906 22.703 1.654 1 93.81 114 LEU A N 1
ATOM 869 C CA . LEU A 1 114 ? -16.812 21.766 1.903 1 93.81 114 LEU A CA 1
ATOM 870 C C . LEU A 1 114 ? -15.578 22.141 1.087 1 93.81 114 LEU A C 1
ATOM 872 O O . LEU A 1 114 ? -15.68 22.391 -0.115 1 93.81 114 LEU A O 1
ATOM 876 N N . GLY A 1 115 ? -14.438 22.297 1.798 1 96.5 115 GLY A N 1
ATOM 877 C CA . GLY A 1 115 ? -13.156 22.453 1.128 1 96.5 115 GLY A CA 1
ATOM 878 C C . GLY A 1 115 ? -12.461 21.141 0.838 1 96.5 115 GLY A C 1
ATOM 879 O O . GLY A 1 115 ? -12.656 20.156 1.556 1 96.5 115 GLY A O 1
ATOM 880 N N . ARG A 1 116 ? -11.672 21.219 -0.282 1 96.81 116 ARG A N 1
ATOM 881 C CA . ARG A 1 116 ? -10.914 20.031 -0.657 1 96.81 116 ARG A CA 1
ATOM 882 C C . ARG A 1 116 ? -9.547 20.406 -1.221 1 96.81 116 ARG A C 1
ATOM 884 O O . ARG A 1 116 ? -9.43 21.359 -1.98 1 96.81 116 ARG A O 1
ATOM 891 N N . HIS A 1 117 ? -8.555 19.719 -0.845 1 96.88 117 HIS A N 1
ATOM 892 C CA . HIS A 1 117 ? -7.188 19.859 -1.333 1 96.88 117 HIS A CA 1
ATOM 893 C C . HIS A 1 117 ? -6.516 18.5 -1.493 1 96.88 117 HIS A C 1
ATOM 895 O O . HIS A 1 117 ? -6.691 17.609 -0.655 1 96.88 117 HIS A O 1
ATOM 901 N N . GLU A 1 118 ? -5.773 18.344 -2.586 1 96.25 118 GLU A N 1
ATOM 902 C CA . GLU A 1 118 ? -5.035 17.094 -2.793 1 96.25 118 GLU A CA 1
ATOM 903 C C . GLU A 1 118 ? -3.557 17.359 -3.045 1 96.25 118 GLU A C 1
ATOM 905 O O . GLU A 1 118 ? -3.197 18.391 -3.637 1 96.25 118 GLU A O 1
ATOM 910 N N . GLY A 1 119 ? -2.721 16.469 -2.531 1 94.44 119 GLY A N 1
ATOM 911 C CA . GLY A 1 119 ? -1.29 16.594 -2.762 1 94.44 119 GLY A CA 1
ATOM 912 C C . GLY A 1 119 ? -0.488 15.469 -2.125 1 94.44 119 GLY A C 1
ATOM 913 O O . GLY A 1 119 ? -1.03 14.664 -1.366 1 94.44 119 GLY A O 1
ATOM 914 N N . GLY A 1 120 ? 0.798 15.461 -2.479 1 94.88 120 GLY A N 1
ATOM 915 C CA . GLY A 1 120 ? 1.718 14.539 -1.831 1 94.88 120 GLY A CA 1
ATOM 916 C C . GLY A 1 120 ? 1.976 14.883 -0.375 1 94.88 120 GLY A C 1
ATOM 917 O O . GLY A 1 120 ? 1.407 15.836 0.156 1 94.88 120 GLY A O 1
ATOM 918 N N . PRO A 1 121 ? 2.789 14.133 0.279 1 96.12 121 PRO A N 1
ATOM 919 C CA . PRO A 1 121 ? 3.01 14.289 1.718 1 96.12 121 PRO A CA 1
ATOM 920 C C . PRO A 1 121 ? 3.48 15.695 2.092 1 96.12 121 PRO A C 1
ATOM 922 O O . PRO A 1 121 ? 2.885 16.344 2.957 1 96.12 121 PRO A O 1
ATOM 925 N N . LEU A 1 122 ? 4.492 16.172 1.41 1 95.62 122 LEU A N 1
ATOM 926 C CA . LEU A 1 122 ? 5.059 17.453 1.772 1 95.62 122 LEU A CA 1
ATOM 927 C C . LEU A 1 122 ? 4.074 18.578 1.469 1 95.62 122 LEU A C 1
ATOM 929 O O . LEU A 1 122 ? 3.934 19.516 2.258 1 95.62 122 LEU A O 1
ATOM 933 N N . ALA A 1 123 ? 3.428 18.484 0.355 1 95.5 123 ALA A N 1
ATOM 934 C CA . ALA A 1 123 ? 2.424 19.484 -0.005 1 95.5 123 ALA A CA 1
ATOM 935 C C . ALA A 1 123 ? 1.274 19.484 0.998 1 95.5 123 ALA A C 1
ATOM 937 O O . ALA A 1 123 ? 0.752 20.547 1.344 1 95.5 123 ALA A O 1
ATOM 938 N N . THR A 1 124 ? 0.871 18.375 1.46 1 97.44 124 THR A N 1
ATOM 939 C CA . THR A 1 124 ? -0.221 18.25 2.422 1 97.44 124 THR A CA 1
ATOM 940 C C . THR A 1 124 ? 0.174 18.859 3.764 1 97.44 124 THR A C 1
ATOM 942 O O . THR A 1 124 ? -0.608 19.594 4.371 1 97.44 124 THR A O 1
ATOM 945 N N . VAL A 1 125 ? 1.403 18.578 4.223 1 97.81 125 VAL A N 1
ATOM 946 C CA . VAL A 1 125 ? 1.895 19.172 5.461 1 97.81 125 VAL A CA 1
ATOM 947 C C . VAL A 1 125 ? 1.902 20.703 5.34 1 97.81 125 VAL A C 1
ATOM 949 O O . VAL A 1 125 ? 1.405 21.406 6.227 1 97.81 125 VAL A O 1
ATOM 952 N N . ALA A 1 126 ? 2.465 21.203 4.238 1 96.5 126 ALA A N 1
ATOM 953 C CA . ALA A 1 126 ? 2.523 22.656 4.02 1 96.5 126 ALA A CA 1
ATOM 954 C C . ALA A 1 126 ? 1.127 23.266 4.035 1 96.5 126 ALA A C 1
ATOM 956 O O . ALA A 1 126 ? 0.907 24.312 4.656 1 96.5 126 ALA A O 1
ATOM 957 N N . PHE A 1 127 ? 0.284 22.641 3.352 1 97.31 127 PHE A N 1
ATOM 958 C CA . PHE A 1 127 ? -1.079 23.141 3.238 1 97.31 127 PHE A CA 1
ATOM 959 C C . PHE A 1 127 ? -1.732 23.25 4.609 1 97.31 127 PHE A C 1
ATOM 961 O O . PHE A 1 127 ? -2.359 24.266 4.926 1 97.31 127 PHE A O 1
ATOM 968 N N . LEU A 1 128 ? -1.593 22.266 5.473 1 97.81 128 LEU A N 1
ATOM 969 C CA . LEU A 1 128 ? -2.312 22.172 6.738 1 97.81 128 LEU A CA 1
ATOM 970 C C . LEU A 1 128 ? -1.657 23.062 7.797 1 97.81 128 LEU A C 1
ATOM 972 O O . LEU A 1 128 ? -2.342 23.594 8.672 1 97.81 128 LEU A O 1
ATOM 976 N N . THR A 1 129 ? -0.351 23.188 7.777 1 96.38 129 THR A N 1
ATOM 977 C CA . THR A 1 129 ? 0.341 23.828 8.891 1 96.38 129 THR A CA 1
ATOM 978 C C . THR A 1 129 ? 0.739 25.25 8.523 1 96.38 129 THR A C 1
ATOM 980 O O . THR A 1 129 ? 1.058 26.062 9.398 1 96.38 129 THR A O 1
ATOM 983 N N . ASP A 1 130 ? 0.794 25.578 7.25 1 88.88 130 ASP A N 1
ATOM 984 C CA . ASP A 1 130 ? 1.258 26.859 6.727 1 88.88 130 ASP A CA 1
ATOM 985 C C . ASP A 1 130 ? 2.736 27.078 7.039 1 88.88 130 ASP A C 1
ATOM 987 O O . ASP A 1 130 ? 3.174 28.219 7.23 1 88.88 130 ASP A O 1
ATOM 991 N N . VAL A 1 131 ? 3.424 26.016 7.367 1 92.06 131 VAL A N 1
ATOM 992 C CA . VAL A 1 131 ? 4.867 26.047 7.566 1 92.06 131 VAL A CA 1
ATOM 993 C C . VAL A 1 131 ? 5.578 25.938 6.219 1 92.06 131 VAL A C 1
ATOM 995 O O . VAL A 1 131 ? 5.172 25.141 5.363 1 92.06 131 VAL A O 1
ATOM 998 N N . GLU A 1 132 ? 6.613 26.75 6.027 1 89.31 132 GLU A N 1
ATOM 999 C CA . GLU A 1 132 ? 7.422 26.641 4.816 1 89.31 132 GLU A CA 1
ATOM 1000 C C . GLU A 1 132 ? 8.242 25.359 4.816 1 89.31 132 GLU A C 1
ATOM 1002 O O . GLU A 1 132 ? 9.055 25.125 5.719 1 89.31 132 GLU A O 1
ATOM 1007 N N . ILE A 1 133 ? 8.016 24.531 3.77 1 89.94 133 ILE A N 1
ATOM 1008 C CA . ILE A 1 133 ? 8.703 23.25 3.664 1 89.94 133 ILE A CA 1
ATOM 1009 C C . ILE A 1 133 ? 10.031 23.438 2.932 1 89.94 133 ILE A C 1
ATOM 1011 O O . ILE A 1 133 ? 10.07 24.031 1.854 1 89.94 133 ILE A O 1
ATOM 1015 N N . PRO A 1 134 ? 11.102 22.969 3.469 1 83.5 134 PRO A N 1
ATOM 1016 C CA . PRO A 1 134 ? 12.438 23.25 2.939 1 83.5 134 PRO A CA 1
ATOM 1017 C C . PRO A 1 134 ? 12.672 22.641 1.561 1 83.5 134 PRO A C 1
ATOM 1019 O O . PRO A 1 134 ? 13.531 23.109 0.81 1 83.5 134 PRO A O 1
ATOM 1022 N N . TRP A 1 135 ? 12.125 21.375 1.143 1 73.88 135 TRP A N 1
ATOM 1023 C CA . TRP A 1 135 ? 12.391 20.719 -0.127 1 73.88 135 TRP A CA 1
ATOM 1024 C C . TRP A 1 135 ? 11.227 20.906 -1.098 1 73.88 135 TRP A C 1
ATOM 1026 O O . TRP A 1 135 ? 11.156 20.25 -2.135 1 73.88 135 TRP A O 1
ATOM 1036 N N . SER A 1 136 ? 10.344 21.688 -0.899 1 59.06 136 SER A N 1
ATOM 1037 C CA . SER A 1 136 ? 9.148 21.672 -1.737 1 59.06 136 SER A CA 1
ATOM 1038 C C . SER A 1 136 ? 9.508 21.906 -3.203 1 59.06 136 SER A C 1
ATOM 1040 O O . SER A 1 136 ? 10.531 22.516 -3.516 1 59.06 136 SER A O 1
ATOM 1042 N N . ASP A 1 137 ? 9.016 20.953 -4.117 1 50.47 137 ASP A N 1
ATOM 1043 C CA . ASP A 1 137 ? 9.219 20.953 -5.562 1 50.47 137 ASP A CA 1
ATOM 1044 C C . ASP A 1 137 ? 9.148 22.375 -6.121 1 50.47 137 ASP A C 1
ATOM 1046 O O . ASP A 1 137 ? 9.234 22.578 -7.336 1 50.47 137 ASP A O 1
ATOM 1050 N N . ASP A 1 138 ? 8.734 23.422 -5.48 1 43.44 138 ASP A N 1
ATOM 1051 C CA . ASP A 1 138 ? 8.75 24.578 -6.367 1 43.44 138 ASP A CA 1
ATOM 1052 C C . ASP A 1 138 ? 10.133 24.781 -6.98 1 43.44 138 ASP A C 1
ATOM 1054 O O . ASP A 1 138 ? 10.305 25.609 -7.879 1 43.44 138 ASP A O 1
ATOM 1058 N N . ASP A 1 139 ? 11.242 24.562 -6.336 1 37.56 139 ASP A N 1
ATOM 1059 C CA . ASP A 1 139 ? 12.445 25.125 -6.941 1 37.56 139 ASP A CA 1
ATOM 1060 C C . ASP A 1 139 ? 12.828 24.375 -8.211 1 37.56 139 ASP A C 1
ATOM 1062 O O . ASP A 1 139 ? 13.797 24.734 -8.883 1 37.56 139 ASP A O 1
ATOM 1066 N N . GLU A 1 140 ? 12.547 22.984 -8.438 1 32.19 140 GLU A N 1
ATOM 1067 C CA . GLU A 1 140 ? 12.992 22.688 -9.797 1 32.19 140 GLU A CA 1
ATOM 1068 C C . GLU A 1 140 ? 11.953 23.141 -10.828 1 32.19 140 GLU A C 1
ATOM 1070 O O . GLU A 1 140 ? 10.75 23.094 -10.562 1 32.19 140 GLU A O 1
ATOM 1075 N N . MET B 1 1 ? -24.75 -32.844 -15.289 1 37.16 1 MET B N 1
ATOM 1076 C CA . MET B 1 1 ? -23.469 -32.156 -15.414 1 37.16 1 MET B CA 1
ATOM 1077 C C . MET B 1 1 ? -22.922 -31.781 -14.039 1 37.16 1 MET B C 1
ATOM 1079 O O . MET B 1 1 ? -23.469 -30.922 -13.359 1 37.16 1 MET B O 1
ATOM 1083 N N . THR B 1 2 ? -22.359 -32.656 -13.312 1 43.16 2 THR B N 1
ATOM 1084 C CA . THR B 1 2 ? -21.969 -32.438 -11.922 1 43.16 2 THR B CA 1
ATOM 1085 C C . THR B 1 2 ? -21.078 -31.219 -11.781 1 43.16 2 THR B C 1
ATOM 1087 O O . THR B 1 2 ? -20.172 -31.016 -12.578 1 43.16 2 THR B O 1
ATOM 1090 N N . GLN B 1 3 ? -21.594 -30.109 -11.367 1 50.56 3 GLN B N 1
ATOM 1091 C CA . GLN B 1 3 ? -20.844 -28.875 -11.188 1 50.56 3 GLN B CA 1
ATOM 1092 C C . GLN B 1 3 ?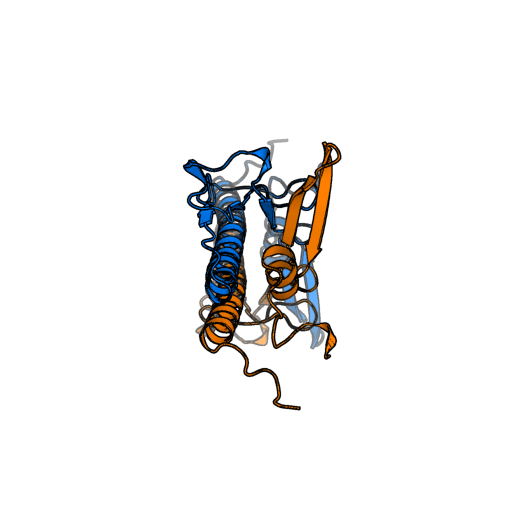 -19.469 -29.156 -10.602 1 50.56 3 GLN B C 1
ATOM 1094 O O . GLN B 1 3 ? -19.344 -29.906 -9.633 1 50.56 3 GLN B O 1
ATOM 1099 N N . PRO B 1 4 ? -18.422 -29.219 -11.484 1 55.69 4 PRO B N 1
ATOM 1100 C CA . PRO B 1 4 ? -17.094 -29.547 -10.977 1 55.69 4 PRO B CA 1
ATOM 1101 C C . PRO B 1 4 ? -16.859 -29.031 -9.562 1 55.69 4 PRO B C 1
ATOM 1103 O O . PRO B 1 4 ? -17.188 -27.875 -9.258 1 55.69 4 PRO B O 1
ATOM 1106 N N . LYS B 1 5 ? -16.984 -29.938 -8.539 1 64.25 5 LYS B N 1
ATOM 1107 C CA . LYS B 1 5 ? -16.781 -29.656 -7.113 1 64.25 5 LYS B CA 1
ATOM 1108 C C . LYS B 1 5 ? -15.5 -28.875 -6.875 1 64.25 5 LYS B C 1
ATOM 1110 O O . LYS B 1 5 ? -14.414 -29.312 -7.281 1 64.25 5 LYS B O 1
ATOM 1115 N N . ILE B 1 6 ? -15.5 -27.562 -6.543 1 75.81 6 ILE B N 1
ATOM 1116 C CA . ILE B 1 6 ? -14.352 -26.734 -6.199 1 75.81 6 ILE B CA 1
ATOM 1117 C C . ILE B 1 6 ? -13.57 -27.391 -5.059 1 75.81 6 ILE B C 1
ATOM 1119 O O . ILE B 1 6 ? -14.156 -27.797 -4.051 1 75.81 6 ILE B O 1
ATOM 1123 N N . HIS B 1 7 ? -12.297 -27.656 -5.309 1 85.31 7 HIS B N 1
ATOM 1124 C CA . HIS B 1 7 ? -11.422 -28.234 -4.289 1 85.31 7 HIS B CA 1
ATOM 1125 C C . HIS B 1 7 ? -11.398 -27.359 -3.039 1 85.31 7 HIS B C 1
ATOM 1127 O O . HIS B 1 7 ? -11.047 -26.172 -3.107 1 85.31 7 HIS B O 1
ATOM 1133 N N . PRO B 1 8 ? -11.898 -27.891 -1.991 1 87.69 8 PRO B N 1
ATOM 1134 C CA . PRO B 1 8 ? -12.023 -27.078 -0.776 1 87.69 8 PRO B CA 1
ATOM 1135 C C . PRO B 1 8 ? -10.711 -26.422 -0.366 1 87.69 8 PRO B C 1
ATOM 1137 O O . PRO B 1 8 ? -10.711 -25.297 0.137 1 87.69 8 PRO B O 1
ATOM 1140 N N . ARG B 1 9 ? -9.625 -27.109 -0.534 1 89.94 9 ARG B N 1
ATOM 1141 C CA . ARG B 1 9 ? -8.32 -26.547 -0.207 1 89.94 9 ARG B CA 1
ATOM 1142 C C . ARG B 1 9 ? -8.016 -25.328 -1.063 1 89.94 9 ARG B C 1
ATOM 1144 O O . ARG B 1 9 ? -7.438 -24.359 -0.578 1 89.94 9 ARG B O 1
ATOM 1151 N N . LEU B 1 10 ? -8.422 -25.391 -2.279 1 93.88 10 LEU B N 1
ATOM 1152 C CA . LEU B 1 10 ? -8.203 -24.266 -3.189 1 93.88 10 LEU B CA 1
ATOM 1153 C C . LEU B 1 10 ? -9.023 -23.047 -2.775 1 93.88 10 LEU B C 1
ATOM 1155 O O . LEU B 1 10 ? -8.508 -21.938 -2.686 1 93.88 10 LEU B O 1
ATOM 1159 N N . GLU B 1 11 ? -10.281 -23.266 -2.498 1 93.69 11 GLU B N 1
ATOM 1160 C CA . GLU B 1 11 ? -11.164 -22.188 -2.084 1 93.69 11 GLU B CA 1
ATOM 1161 C C . GLU B 1 11 ? -10.648 -21.5 -0.82 1 93.69 11 GLU B C 1
ATOM 1163 O O . GLU B 1 11 ? -10.641 -20.266 -0.732 1 93.69 11 GLU B O 1
ATOM 1168 N N . LYS B 1 12 ? -10.234 -22.281 0.092 1 95.19 12 LYS B N 1
ATOM 1169 C CA . LYS B 1 12 ? -9.711 -21.75 1.345 1 95.19 12 LYS B CA 1
ATOM 1170 C C . LYS B 1 12 ? -8.453 -20.922 1.104 1 95.19 12 LYS B C 1
ATOM 1172 O O . LYS B 1 12 ? -8.305 -19.828 1.661 1 95.19 12 LYS B O 1
ATOM 1177 N N . ALA B 1 13 ? -7.594 -21.391 0.281 1 95.56 13 ALA B N 1
ATOM 1178 C CA . ALA B 1 13 ? -6.336 -20.703 -0.003 1 95.56 13 ALA B CA 1
ATOM 1179 C C . ALA B 1 13 ? -6.586 -19.375 -0.701 1 95.56 13 ALA B C 1
ATOM 1181 O O . ALA B 1 13 ? -5.957 -18.375 -0.373 1 95.56 13 ALA B O 1
ATOM 1182 N N . LEU B 1 14 ? -7.496 -19.375 -1.597 1 96.38 14 LEU B N 1
ATOM 1183 C CA . LEU B 1 14 ? -7.789 -18.156 -2.352 1 96.38 14 LEU B CA 1
ATOM 1184 C C . LEU B 1 14 ? -8.477 -17.125 -1.47 1 96.38 14 LEU B C 1
ATOM 1186 O O . LEU B 1 14 ? -8.164 -15.93 -1.548 1 96.38 14 LEU B O 1
ATOM 1190 N N . THR B 1 15 ? -9.375 -17.578 -0.634 1 95.75 15 THR B N 1
ATOM 1191 C CA . THR B 1 15 ? -10.078 -16.688 0.276 1 95.75 15 THR B CA 1
ATOM 1192 C C . THR B 1 15 ? -9.109 -16.094 1.299 1 95.75 15 THR B C 1
ATOM 1194 O O . THR B 1 15 ? -9.141 -14.883 1.558 1 95.75 15 THR B O 1
ATOM 1197 N N . ARG B 1 16 ? -8.25 -16.938 1.835 1 97.56 16 ARG B N 1
ATOM 1198 C CA . ARG B 1 16 ? -7.266 -16.453 2.801 1 97.56 16 ARG B CA 1
ATOM 1199 C C . ARG B 1 16 ? -6.273 -15.5 2.146 1 97.56 16 ARG B C 1
ATOM 1201 O O . ARG B 1 16 ? -5.848 -14.523 2.76 1 97.56 16 ARG B O 1
ATOM 1208 N N . GLY B 1 17 ? -5.91 -15.812 0.911 1 97.88 17 GLY B N 1
ATOM 1209 C CA . GLY B 1 17 ? -5.012 -14.945 0.171 1 97.88 17 GLY B CA 1
ATOM 1210 C C . GLY B 1 17 ? -5.602 -13.57 -0.108 1 97.88 17 GLY B C 1
ATOM 1211 O O . GLY B 1 17 ? -4.922 -12.555 0.048 1 97.88 17 GLY B O 1
ATOM 1212 N N . ASP B 1 18 ? -6.824 -13.617 -0.528 1 95.69 18 ASP B N 1
ATOM 1213 C CA . ASP B 1 18 ? -7.52 -12.359 -0.771 1 95.69 18 ASP B CA 1
ATOM 1214 C C . ASP B 1 18 ? -7.574 -11.508 0.496 1 95.69 18 ASP B C 1
ATOM 1216 O O . ASP B 1 18 ? -7.305 -10.305 0.453 1 95.69 18 ASP B O 1
ATOM 1220 N N . LEU B 1 19 ? -7.93 -12.148 1.606 1 97.06 19 LEU B N 1
ATOM 1221 C CA . LEU B 1 19 ? -7.988 -11.438 2.877 1 97.06 19 LEU B CA 1
ATOM 1222 C C . LEU B 1 19 ? -6.621 -10.867 3.246 1 97.06 19 LEU B C 1
ATOM 1224 O O . LEU B 1 19 ? -6.523 -9.734 3.725 1 97.06 19 LEU B O 1
ATOM 1228 N N . ALA B 1 20 ? -5.578 -11.602 3.027 1 98.38 20 ALA B N 1
ATOM 1229 C CA . ALA B 1 20 ? -4.223 -11.156 3.348 1 98.38 20 ALA B CA 1
ATOM 1230 C C . ALA B 1 20 ? -3.83 -9.945 2.514 1 98.38 20 ALA B C 1
ATOM 1232 O O . ALA B 1 20 ? -3.17 -9.031 3.012 1 98.38 20 ALA B O 1
ATOM 1233 N N . ILE B 1 21 ? -4.219 -9.938 1.3 1 96.94 21 ILE B N 1
ATOM 1234 C CA . ILE B 1 21 ? -3.928 -8.812 0.423 1 96.94 21 ILE B CA 1
ATOM 1235 C C . ILE B 1 21 ? -4.676 -7.57 0.911 1 96.94 21 ILE B C 1
ATOM 1237 O O . ILE B 1 21 ? -4.094 -6.488 1.019 1 96.94 21 ILE B O 1
ATOM 1241 N N . ARG B 1 22 ? -5.973 -7.738 1.289 1 95.62 22 ARG B N 1
ATOM 1242 C CA . ARG B 1 22 ? -6.766 -6.621 1.792 1 95.62 22 ARG B CA 1
ATOM 1243 C C . ARG B 1 22 ? -6.199 -6.098 3.107 1 95.62 22 ARG B C 1
ATOM 1245 O O . ARG B 1 22 ? -6.191 -4.887 3.348 1 95.62 22 ARG B O 1
ATOM 1252 N N . GLN B 1 23 ? -5.73 -7.004 3.861 1 97.31 23 GLN B N 1
ATOM 1253 C CA . GLN B 1 23 ? -5.117 -6.621 5.129 1 97.31 23 GLN B CA 1
ATOM 1254 C C . GLN B 1 23 ? -3.836 -5.82 4.902 1 97.31 23 GLN B C 1
ATOM 1256 O O . GLN B 1 23 ? -3.607 -4.805 5.562 1 97.31 23 GLN B O 1
ATOM 1261 N N . ALA B 1 24 ? -3.014 -6.305 4 1 96.56 24 ALA B N 1
ATOM 1262 C CA . ALA B 1 24 ? -1.775 -5.598 3.682 1 96.56 24 ALA B CA 1
ATOM 1263 C C . ALA B 1 24 ? -2.064 -4.191 3.16 1 96.56 24 ALA B C 1
ATOM 1265 O O . ALA B 1 24 ? -1.379 -3.234 3.523 1 96.56 24 ALA B O 1
ATOM 1266 N N . ASN B 1 25 ? -3.047 -4.07 2.338 1 95.19 25 ASN B N 1
ATOM 1267 C CA . ASN B 1 25 ? -3.42 -2.783 1.765 1 95.19 25 ASN B CA 1
ATOM 1268 C C . ASN B 1 25 ? -3.934 -1.822 2.834 1 95.19 25 ASN B C 1
ATOM 1270 O O . ASN B 1 25 ? -3.545 -0.653 2.863 1 95.19 25 ASN B O 1
ATOM 1274 N N . SER B 1 26 ? -4.793 -2.312 3.719 1 95.69 26 SER B N 1
ATOM 1275 C CA . SER B 1 26 ? -5.355 -1.491 4.785 1 95.69 26 SER B CA 1
ATOM 1276 C C . SER B 1 26 ? -4.281 -1.063 5.781 1 95.69 26 SER B C 1
ATOM 1278 O O . SER B 1 26 ? -4.266 0.084 6.23 1 95.69 26 SER B O 1
ATOM 1280 N N . ALA B 1 27 ? -3.447 -1.997 6.074 1 96.5 27 ALA B N 1
ATOM 1281 C CA . ALA B 1 27 ? -2.357 -1.681 6.992 1 96.5 27 ALA B CA 1
ATOM 1282 C C . ALA B 1 27 ? -1.474 -0.57 6.434 1 96.5 27 ALA B C 1
ATOM 1284 O O . ALA B 1 27 ? -1.044 0.321 7.168 1 96.5 27 ALA B O 1
ATOM 1285 N N . ARG B 1 28 ? -1.197 -0.66 5.195 1 95.38 28 ARG B N 1
ATOM 1286 C CA . ARG B 1 28 ? -0.414 0.388 4.547 1 95.38 28 ARG B CA 1
ATOM 1287 C C . ARG B 1 28 ? -1.122 1.735 4.637 1 95.38 28 ARG B C 1
ATOM 1289 O O . ARG B 1 28 ? -0.495 2.752 4.941 1 95.38 28 ARG B O 1
ATOM 1296 N N . ALA B 1 29 ? -2.381 1.763 4.363 1 95.62 29 ALA B N 1
ATOM 1297 C CA . ALA B 1 29 ? -3.143 3.01 4.391 1 95.62 29 ALA B CA 1
ATOM 1298 C C . ALA B 1 29 ? -3.068 3.67 5.762 1 95.62 29 ALA B C 1
ATOM 1300 O O . ALA B 1 29 ? -2.812 4.871 5.867 1 95.62 29 ALA B O 1
ATOM 1301 N N . THR B 1 30 ? -3.234 2.895 6.793 1 97.62 30 THR B N 1
ATOM 1302 C CA . THR B 1 30 ? -3.174 3.428 8.148 1 97.62 30 THR B CA 1
ATOM 1303 C C . THR B 1 30 ? -1.762 3.902 8.484 1 97.62 30 THR B C 1
ATOM 1305 O O . THR B 1 30 ? -1.583 4.961 9.086 1 97.62 30 THR B O 1
ATOM 1308 N N . ALA B 1 31 ? -0.787 3.166 8.023 1 97.62 31 ALA B N 1
ATOM 1309 C CA . ALA B 1 31 ? 0.601 3.5 8.336 1 97.62 31 ALA B CA 1
ATOM 1310 C C . ALA B 1 31 ? 1.008 4.82 7.684 1 97.62 31 ALA B C 1
ATOM 1312 O O . ALA B 1 31 ? 1.697 5.637 8.297 1 97.62 31 ALA B O 1
ATOM 1313 N N . VAL B 1 32 ? 0.58 5.023 6.449 1 97.06 32 VAL B N 1
ATOM 1314 C CA . VAL B 1 32 ? 0.999 6.246 5.77 1 97.06 32 VAL B CA 1
ATOM 1315 C C . VAL B 1 32 ? 0.256 7.445 6.363 1 97.06 32 VAL B C 1
ATOM 1317 O O . VAL B 1 32 ? 0.806 8.547 6.441 1 97.06 32 VAL B O 1
ATOM 1320 N N . LEU B 1 33 ? -0.965 7.25 6.793 1 98.44 33 LEU B N 1
ATOM 1321 C CA . LEU B 1 33 ? -1.674 8.312 7.504 1 98.44 33 LEU B CA 1
ATOM 1322 C C . LEU B 1 33 ? -0.957 8.664 8.805 1 98.44 33 LEU B C 1
ATOM 1324 O O . LEU B 1 33 ? -0.781 9.852 9.117 1 98.44 33 LEU B O 1
ATOM 1328 N N . ASN B 1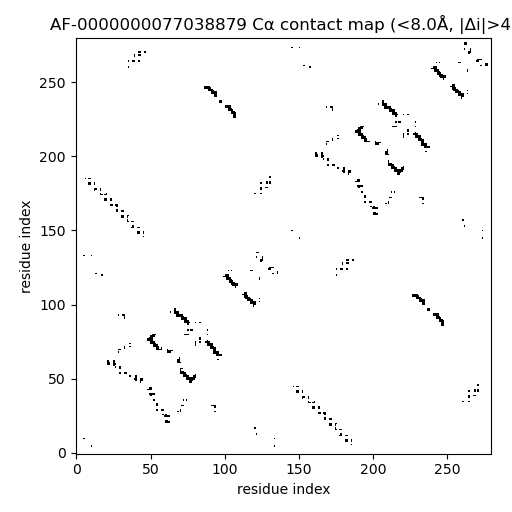 34 ? -0.538 7.672 9.516 1 98.75 34 ASN B N 1
ATOM 1329 C CA . ASN B 1 34 ? 0.179 7.91 10.766 1 98.75 34 ASN B CA 1
ATOM 1330 C C . ASN B 1 34 ? 1.478 8.672 10.531 1 98.75 34 ASN B C 1
ATOM 1332 O O . ASN B 1 34 ? 1.822 9.57 11.305 1 98.75 34 ASN B O 1
ATOM 1336 N N . ALA B 1 35 ? 2.18 8.281 9.516 1 98.69 35 ALA B N 1
ATOM 1337 C CA . ALA B 1 35 ? 3.42 8.977 9.18 1 98.69 35 ALA B CA 1
ATOM 1338 C C . ALA B 1 35 ? 3.154 10.438 8.844 1 98.69 35 ALA B C 1
ATOM 1340 O O . ALA B 1 35 ? 3.836 11.336 9.352 1 98.69 35 ALA B O 1
ATOM 1341 N N . LEU B 1 36 ? 2.184 10.664 8.062 1 98.69 36 LEU B N 1
ATOM 1342 C CA . LEU B 1 36 ? 1.801 12.031 7.727 1 98.69 36 LEU B CA 1
ATOM 1343 C C . LEU B 1 36 ? 1.403 12.812 8.977 1 98.69 36 LEU B C 1
ATOM 1345 O O . LEU B 1 36 ? 1.789 13.969 9.141 1 98.69 36 LEU B O 1
ATOM 1349 N N . GLY B 1 37 ? 0.588 12.172 9.797 1 98.81 37 GLY B N 1
ATOM 1350 C CA . GLY B 1 37 ? 0.156 12.797 11.039 1 98.81 37 GLY B CA 1
ATOM 1351 C C . GLY B 1 37 ? 1.31 13.266 11.906 1 98.81 37 GLY B C 1
ATOM 1352 O O . GLY B 1 37 ? 1.276 14.367 12.453 1 98.81 37 GLY B O 1
ATOM 1353 N N . THR B 1 38 ? 2.291 12.445 12.016 1 98.62 38 THR B N 1
ATOM 1354 C CA . THR B 1 38 ? 3.471 12.797 12.797 1 98.62 38 THR B CA 1
ATOM 1355 C C . THR B 1 38 ? 4.176 14.008 12.195 1 98.62 38 THR B C 1
ATOM 1357 O O . THR B 1 38 ? 4.609 14.906 12.922 1 98.62 38 THR B O 1
ATOM 1360 N N . MET B 1 39 ? 4.281 14.047 10.883 1 98.44 39 MET B N 1
ATOM 1361 C CA . MET B 1 39 ? 4.875 15.195 10.203 1 98.44 39 MET B CA 1
ATOM 1362 C C . MET B 1 39 ? 4.086 16.469 10.5 1 98.44 39 MET B C 1
ATOM 1364 O O . MET B 1 39 ? 4.672 17.516 10.766 1 98.44 39 MET B O 1
ATOM 1368 N N . ILE B 1 40 ? 2.775 16.359 10.492 1 98.69 40 ILE B N 1
ATOM 1369 C CA . ILE B 1 40 ? 1.891 17.5 10.719 1 98.69 40 ILE B CA 1
ATOM 1370 C C . ILE B 1 40 ? 2.082 18.031 12.133 1 98.69 40 ILE B C 1
ATOM 1372 O O . ILE B 1 40 ? 2.236 19.234 12.344 1 98.69 40 ILE B O 1
ATOM 1376 N N . VAL B 1 41 ? 2.07 17.125 13.117 1 98.44 41 VAL B N 1
ATOM 1377 C CA . VAL B 1 41 ? 2.199 17.5 14.516 1 98.44 41 VAL B CA 1
ATOM 1378 C C . VAL B 1 41 ? 3.537 18.203 14.742 1 98.44 41 VAL B C 1
ATOM 1380 O O . VAL B 1 41 ? 3.586 19.266 15.352 1 98.44 41 VAL B O 1
ATOM 1383 N N . GLU B 1 42 ? 4.578 17.656 14.203 1 97.69 42 GLU B N 1
ATOM 1384 C CA . GLU B 1 42 ? 5.91 18.234 14.406 1 97.69 42 GLU B CA 1
ATOM 1385 C C . GLU B 1 42 ? 6.059 19.562 13.68 1 97.69 42 GLU B C 1
ATOM 1387 O O . GLU B 1 42 ? 6.637 20.516 14.227 1 97.69 42 GLU B O 1
ATOM 1392 N N . ALA B 1 43 ? 5.629 19.625 12.461 1 97.31 43 ALA B N 1
ATOM 1393 C CA . ALA B 1 43 ? 5.672 20.891 11.727 1 97.31 43 ALA B CA 1
ATOM 1394 C C . ALA B 1 43 ? 4.93 21.984 12.484 1 97.31 43 ALA B C 1
ATOM 1396 O O . ALA B 1 43 ? 5.445 23.094 12.648 1 97.31 43 ALA B O 1
ATOM 1397 N N . SER B 1 44 ? 3.746 21.703 13 1 97.38 44 SER B N 1
ATOM 1398 C CA . SER B 1 44 ? 2.93 22.656 13.742 1 97.38 44 SER B CA 1
ATOM 1399 C C . SER B 1 44 ? 3.654 23.156 14.984 1 97.38 44 SER B C 1
ATOM 1401 O O . SER B 1 44 ? 3.602 24.344 15.305 1 97.38 44 SER B O 1
ATOM 1403 N N . ALA B 1 45 ? 4.355 22.266 15.625 1 96.06 45 ALA B N 1
ATOM 1404 C CA . ALA B 1 45 ? 5.055 22.578 16.859 1 96.06 45 ALA B CA 1
ATOM 1405 C C . ALA B 1 45 ? 6.133 23.641 16.625 1 96.06 45 ALA B C 1
ATOM 1407 O O . ALA B 1 45 ? 6.418 24.453 17.516 1 96.06 45 ALA B O 1
ATOM 1408 N N . THR B 1 46 ? 6.695 23.688 15.406 1 94.12 46 THR B N 1
ATOM 1409 C CA . THR B 1 46 ? 7.777 24.609 15.109 1 94.12 46 THR B CA 1
ATOM 1410 C C . THR B 1 46 ? 7.27 26.062 15.117 1 94.12 46 THR B C 1
ATOM 1412 O O . THR B 1 46 ? 8.055 27 15.25 1 94.12 46 THR B O 1
ATOM 1415 N N . ILE B 1 47 ? 5.973 26.234 14.992 1 94.06 47 ILE B N 1
ATOM 1416 C CA . ILE B 1 47 ? 5.426 27.578 14.992 1 94.06 47 ILE B CA 1
ATOM 1417 C C . ILE B 1 47 ? 4.523 27.781 16.219 1 94.06 47 ILE B C 1
ATOM 1419 O O . ILE B 1 47 ? 3.691 28.688 16.234 1 94.06 47 ILE B O 1
ATOM 1423 N N . GLY B 1 48 ? 4.562 26.906 17.156 1 94.44 48 GLY B N 1
ATOM 1424 C CA . GLY B 1 48 ? 3.916 27.078 18.453 1 94.44 48 GLY B CA 1
ATOM 1425 C C . GLY B 1 48 ? 2.49 26.562 18.469 1 94.44 48 GLY B C 1
ATOM 1426 O O . GLY B 1 48 ? 1.719 26.891 19.375 1 94.44 48 GLY B O 1
ATOM 1427 N N . VAL B 1 49 ? 2.107 25.812 17.484 1 96.25 49 VAL B N 1
ATOM 1428 C CA . VAL B 1 49 ? 0.757 25.266 17.422 1 96.25 49 VAL B CA 1
ATOM 1429 C C . VAL B 1 49 ? 0.754 23.828 17.969 1 96.25 49 VAL B C 1
ATOM 1431 O O . VAL B 1 49 ? 1.613 23.016 17.609 1 96.25 49 VAL B O 1
ATOM 1434 N N . GLU B 1 50 ? -0.174 23.547 18.812 1 96 50 GLU B N 1
ATOM 1435 C CA . GLU B 1 50 ? -0.344 22.188 19.328 1 96 50 GLU B CA 1
ATOM 1436 C C . GLU B 1 50 ? -1.353 21.406 18.5 1 96 50 GLU B C 1
ATOM 1438 O O . GLU B 1 50 ? -2.547 21.391 18.812 1 96 50 GLU B O 1
ATOM 1443 N N . ALA B 1 51 ? -0.872 20.734 17.562 1 98.19 51 ALA B N 1
ATOM 1444 C CA . ALA B 1 51 ? -1.728 19.906 16.719 1 98.19 51 ALA B CA 1
ATOM 1445 C C . ALA B 1 51 ? -1.896 18.516 17.312 1 98.19 51 ALA B C 1
ATOM 1447 O O . ALA B 1 51 ? -1 18.016 17.984 1 98.19 51 ALA B O 1
ATOM 1448 N N . SER B 1 52 ? -3.027 17.922 17.078 1 98.56 52 SER B N 1
ATOM 1449 C CA . SER B 1 52 ? -3.35 16.547 17.469 1 98.56 52 SER B CA 1
ATOM 1450 C C . SER B 1 52 ? -3.994 15.781 16.312 1 98.56 52 SER B C 1
ATOM 1452 O O . SER B 1 52 ? -4.719 16.359 15.508 1 98.56 52 SER B O 1
ATOM 1454 N N . ILE B 1 53 ? -3.701 14.516 16.266 1 98.75 53 ILE B N 1
ATOM 1455 C CA . ILE B 1 53 ? -4.297 13.688 15.219 1 98.75 53 ILE B CA 1
ATOM 1456 C C . ILE B 1 53 ? -4.938 12.453 15.852 1 98.75 53 ILE B C 1
ATOM 1458 O O . ILE B 1 53 ? -4.566 12.047 16.953 1 98.75 53 ILE B O 1
ATOM 1462 N N . ASP B 1 54 ? -5.902 11.961 15.164 1 98.5 54 ASP B N 1
ATOM 1463 C CA . ASP B 1 54 ? -6.559 10.711 15.531 1 98.5 54 ASP B CA 1
ATOM 1464 C C . ASP B 1 54 ? -7.004 9.938 14.297 1 98.5 54 ASP B C 1
ATOM 1466 O O . ASP B 1 54 ? -7.504 10.531 13.336 1 98.5 54 ASP B O 1
ATOM 1470 N N . ILE B 1 55 ? -6.746 8.648 14.25 1 98.25 55 ILE B N 1
ATOM 1471 C CA . ILE B 1 55 ? -7.242 7.746 13.219 1 98.25 55 ILE B CA 1
ATOM 1472 C C . ILE B 1 55 ? -8.211 6.746 13.836 1 98.25 55 ILE B C 1
ATOM 1474 O O . ILE B 1 55 ? -7.816 5.648 14.234 1 98.25 55 ILE B O 1
ATOM 1478 N N . PRO B 1 56 ? -9.461 7.141 13.758 1 95.44 56 PRO B N 1
ATOM 1479 C CA . PRO B 1 56 ? -10.43 6.199 14.312 1 95.44 56 PRO B CA 1
ATOM 1480 C C . PRO B 1 56 ? -10.516 4.898 13.523 1 95.44 56 PRO B C 1
ATOM 1482 O O . PRO B 1 56 ? -10.438 4.914 12.289 1 95.44 56 PRO B O 1
ATOM 1485 N N . GLN B 1 57 ? -10.578 3.789 14.109 1 94.25 57 GLN B N 1
ATOM 1486 C CA . GLN B 1 57 ? -10.773 2.479 13.5 1 94.25 57 GLN B CA 1
ATOM 1487 C C . GLN B 1 57 ? -9.641 2.145 12.539 1 94.25 57 GLN B C 1
ATOM 1489 O O . GLN B 1 57 ? -9.883 1.629 11.445 1 94.25 57 GLN B O 1
ATOM 1494 N N . GLY B 1 58 ? -8.414 2.582 12.867 1 94.81 58 GLY B N 1
ATOM 1495 C CA . GLY B 1 58 ? -7.234 2.389 12.039 1 94.81 58 GLY B CA 1
ATOM 1496 C C . GLY B 1 58 ? -6.859 0.928 11.867 1 94.81 58 GLY B C 1
ATOM 1497 O O . GLY B 1 58 ? -6.086 0.581 10.969 1 94.81 58 GLY B O 1
ATOM 1498 N N . ASP B 1 59 ? -7.449 0.047 12.664 1 95.06 59 ASP B N 1
ATOM 1499 C CA . ASP B 1 59 ? -7.086 -1.366 12.641 1 95.06 59 ASP B CA 1
ATOM 1500 C C . ASP B 1 59 ? -8.055 -2.168 11.773 1 95.06 59 ASP B C 1
ATOM 1502 O O . ASP B 1 59 ? -7.844 -3.359 11.539 1 95.06 59 ASP B O 1
ATOM 1506 N N . ARG B 1 60 ? -9.031 -1.513 11.266 1 96.44 60 ARG B N 1
ATOM 1507 C CA . ARG B 1 60 ? -10.023 -2.191 10.445 1 96.44 60 ARG B CA 1
ATOM 1508 C C . ARG B 1 60 ? -9.508 -2.41 9.023 1 96.44 60 ARG B C 1
ATOM 1510 O O . ARG B 1 60 ? -8.633 -1.683 8.555 1 96.44 60 ARG B O 1
ATOM 1517 N N . ILE B 1 61 ? -10.039 -3.43 8.445 1 96.5 61 ILE B N 1
ATOM 1518 C CA . ILE B 1 61 ? -9.719 -3.713 7.047 1 96.5 61 ILE B CA 1
ATOM 1519 C C . ILE B 1 61 ? -10.75 -3.047 6.137 1 96.5 61 ILE B C 1
ATOM 1521 O O . ILE B 1 61 ? -11.945 -3.307 6.254 1 96.5 61 ILE B O 1
ATOM 1525 N N . TYR B 1 62 ? -10.273 -2.172 5.258 1 93.62 62 TYR B N 1
ATOM 1526 C CA . TYR B 1 62 ? -11.141 -1.442 4.344 1 93.62 62 TYR B CA 1
ATOM 1527 C C . TYR B 1 62 ? -10.773 -1.723 2.893 1 93.62 62 TYR B C 1
ATOM 1529 O O . TYR B 1 62 ? -9.648 -2.145 2.604 1 93.62 62 TYR B O 1
ATOM 1537 N N . ASP B 1 63 ? -11.719 -1.59 1.992 1 92.25 63 ASP B N 1
ATOM 1538 C CA . ASP B 1 63 ? -11.469 -1.419 0.563 1 92.25 63 ASP B CA 1
ATOM 1539 C C . ASP B 1 63 ? -11.75 0.018 0.127 1 92.25 63 ASP B C 1
ATOM 1541 O O . ASP B 1 63 ? -12.648 0.669 0.658 1 92.25 63 ASP B O 1
ATOM 1545 N N . PRO B 1 64 ? -10.906 0.483 -0.859 1 92.38 64 PRO B N 1
ATOM 1546 C CA . PRO B 1 64 ? -11.188 1.839 -1.337 1 92.38 64 PRO B CA 1
ATOM 1547 C C . PRO B 1 64 ? -12.555 1.956 -2.016 1 92.38 64 PRO B C 1
ATOM 1549 O O . PRO B 1 64 ? -13.008 1.009 -2.66 1 92.38 64 PRO B O 1
ATOM 1552 N N . VAL B 1 65 ? -13.125 3.17 -1.843 1 90.44 65 VAL B N 1
ATOM 1553 C CA . VAL B 1 65 ? -14.406 3.5 -2.469 1 90.44 65 VAL B CA 1
ATOM 1554 C C . VAL B 1 65 ? -14.266 4.793 -3.268 1 90.44 65 VAL B C 1
ATOM 1556 O O . VAL B 1 65 ? -13.828 5.816 -2.738 1 90.44 65 VAL B O 1
ATOM 1559 N N . ASN B 1 66 ? -14.547 4.707 -4.586 1 89.44 66 ASN B N 1
ATOM 1560 C CA . ASN B 1 66 ? -14.5 5.891 -5.438 1 89.44 66 ASN B CA 1
ATOM 1561 C C . ASN B 1 66 ? -13.133 6.574 -5.375 1 89.44 66 ASN B C 1
ATOM 1563 O O . ASN B 1 66 ? -13.047 7.793 -5.227 1 89.44 66 ASN B O 1
ATOM 1567 N N . GLY B 1 67 ? -12.07 5.77 -5.262 1 90.19 67 GLY B N 1
ATOM 1568 C CA . GLY B 1 67 ? -10.719 6.277 -5.371 1 90.19 67 GLY B CA 1
ATOM 1569 C C . GLY B 1 67 ? -10.172 6.809 -4.059 1 90.19 67 GLY B C 1
ATOM 1570 O O . GLY B 1 67 ? -9.148 7.504 -4.039 1 90.19 67 GLY B O 1
ATOM 1571 N N . VAL B 1 68 ? -10.852 6.508 -2.957 1 94.31 68 VAL B N 1
ATOM 1572 C CA . VAL B 1 68 ? -10.422 6.996 -1.652 1 94.31 68 VAL B CA 1
ATOM 1573 C C . VAL B 1 68 ? -10.461 5.859 -0.635 1 94.31 68 VAL B C 1
ATOM 1575 O O . VAL B 1 68 ? -11.398 5.059 -0.626 1 94.31 68 VAL B O 1
ATOM 1578 N N . TRP B 1 69 ? -9.438 5.812 0.151 1 95.12 69 TRP B N 1
ATOM 1579 C CA . TRP B 1 69 ? -9.477 4.879 1.272 1 95.12 69 TRP B CA 1
ATOM 1580 C C . TRP B 1 69 ? -10.391 5.398 2.381 1 95.12 69 TRP B C 1
ATOM 1582 O O . TRP B 1 69 ? -10.359 6.586 2.709 1 95.12 69 TRP B O 1
ATOM 1592 N N . PRO B 1 70 ? -11.148 4.543 3 1 95.19 70 PRO B N 1
ATOM 1593 C CA . PRO B 1 70 ? -12.086 4.977 4.035 1 95.19 70 PRO B CA 1
ATOM 1594 C C . PRO B 1 70 ? -11.391 5.359 5.34 1 95.19 70 PRO B C 1
ATOM 1596 O O . PRO B 1 70 ? -11.977 6.059 6.172 1 95.19 70 PRO B O 1
ATOM 1599 N N . GLN B 1 71 ? -10.227 4.805 5.543 1 95.62 71 GLN B N 1
ATOM 1600 C CA . GLN B 1 71 ? -9.484 5.254 6.723 1 95.62 71 GLN B CA 1
ATOM 1601 C C . GLN B 1 71 ? -9.328 6.77 6.727 1 95.62 71 GLN B C 1
ATOM 1603 O O . GLN B 1 71 ? -8.938 7.363 5.719 1 95.62 71 GLN B O 1
ATOM 1608 N N . LYS B 1 72 ? -9.695 7.379 7.777 1 97.5 72 LYS B N 1
ATOM 1609 C CA . LYS B 1 72 ? -9.562 8.828 7.859 1 97.5 72 LYS B CA 1
ATOM 1610 C C . LYS B 1 72 ? -8.695 9.234 9.055 1 97.5 72 LYS B C 1
ATOM 1612 O O . LYS B 1 72 ? -8.75 8.594 10.109 1 97.5 72 LYS B O 1
ATOM 1617 N N . MET B 1 73 ? -7.988 10.234 8.891 1 98.81 73 MET B N 1
ATOM 1618 C CA . MET B 1 73 ? -7.285 10.898 9.984 1 98.81 73 MET B CA 1
ATOM 1619 C C . MET B 1 73 ? -7.918 12.25 10.289 1 98.81 73 MET B C 1
ATOM 1621 O O . MET B 1 73 ? -8.148 13.055 9.383 1 98.81 73 MET B O 1
ATOM 1625 N N . LEU B 1 74 ? -8.203 12.453 11.539 1 98.75 74 LEU B N 1
ATOM 1626 C CA . LEU B 1 74 ? -8.68 13.75 12.008 1 98.75 74 LEU B CA 1
ATOM 1627 C C . LEU B 1 74 ? -7.531 14.586 12.562 1 98.75 74 LEU B C 1
ATOM 1629 O O . LEU B 1 74 ? -6.656 14.062 13.258 1 98.75 74 LEU B O 1
ATOM 1633 N N . VAL B 1 75 ? -7.512 15.797 12.188 1 98.81 75 VAL B N 1
ATOM 1634 C CA . VAL B 1 75 ? -6.473 16.719 12.641 1 98.81 75 VAL B CA 1
ATOM 1635 C C . VAL B 1 75 ? -7.109 17.891 13.383 1 98.81 75 VAL B C 1
ATOM 1637 O O . VAL B 1 75 ? -8.039 18.516 12.875 1 98.81 75 VAL B O 1
ATOM 1640 N N . SER B 1 76 ? -6.637 18.156 14.562 1 98.62 76 SER B N 1
ATOM 1641 C CA . SER B 1 76 ? -6.973 19.344 15.352 1 98.62 76 SER B CA 1
ATOM 1642 C C . SER B 1 76 ? -5.762 20.25 15.539 1 98.62 76 SER B C 1
ATOM 1644 O O . SER B 1 76 ? -4.652 19.766 15.781 1 98.62 76 SER B O 1
ATOM 1646 N N . PHE B 1 77 ? -5.949 21.516 15.453 1 97.19 77 PHE B N 1
ATOM 1647 C CA . PHE B 1 77 ? -4.855 22.469 15.656 1 97.19 77 PHE B CA 1
ATOM 1648 C C . PHE B 1 77 ? -5.062 23.266 16.938 1 97.19 77 PHE B C 1
ATOM 1650 O O . PHE B 1 77 ? -4.398 24.281 17.156 1 97.19 77 PHE B O 1
ATOM 1657 N N . ASP B 1 78 ? -5.969 22.891 17.688 1 93.94 78 ASP B N 1
ATOM 1658 C CA . ASP B 1 78 ? -6.285 23.609 18.906 1 93.94 78 ASP B CA 1
ATOM 1659 C C . ASP B 1 78 ? -6.469 22.641 20.078 1 93.94 78 ASP B C 1
ATOM 1661 O O . ASP B 1 78 ? -7.477 22.688 20.781 1 93.94 78 ASP B O 1
ATOM 1665 N N . GLY B 1 79 ? -5.52 21.672 20.188 1 93.06 79 GLY B N 1
ATOM 1666 C CA . GLY B 1 79 ? -5.566 20.703 21.281 1 93.06 79 GLY B CA 1
ATOM 1667 C C . GLY B 1 79 ? -6.031 19.328 20.828 1 93.06 79 GLY B C 1
ATOM 1668 O O . GLY B 1 79 ? -6.012 19.016 19.641 1 93.06 79 GLY B O 1
ATOM 1669 N N . PRO B 1 80 ? -6.496 18.469 21.859 1 97 80 PRO B N 1
ATOM 1670 C CA . PRO B 1 80 ? -6.863 17.094 21.562 1 97 80 PRO B CA 1
ATOM 1671 C C . PRO B 1 80 ? -8.055 16.984 20.609 1 97 80 PRO B C 1
ATOM 1673 O O . PRO B 1 80 ? -9.016 17.75 20.75 1 97 80 PRO B O 1
ATOM 1676 N N . VAL B 1 81 ? -8.016 16.047 19.641 1 98.06 81 VAL B N 1
ATOM 1677 C CA . VAL B 1 81 ? -9.094 15.797 18.703 1 98.06 81 VAL B CA 1
ATOM 1678 C C . VAL B 1 81 ? -10.398 15.547 19.453 1 98.06 81 VAL B C 1
ATOM 1680 O O . VAL B 1 81 ? -11.453 16.047 19.047 1 98.06 81 VAL B O 1
ATOM 1683 N N . ALA B 1 82 ? -10.367 14.844 20.594 1 96.56 82 ALA B N 1
ATOM 1684 C CA . ALA B 1 82 ? -11.547 14.453 21.375 1 96.56 82 ALA B CA 1
ATOM 1685 C C . ALA B 1 82 ? -12.289 15.68 21.891 1 96.56 82 ALA B C 1
ATOM 1687 O O . ALA B 1 82 ? -13.5 15.617 22.141 1 96.56 82 ALA B O 1
ATOM 1688 N N . ASP B 1 83 ? -11.609 16.797 22.031 1 97 83 ASP B N 1
ATOM 1689 C CA . ASP B 1 83 ? -12.188 18.016 22.625 1 97 83 ASP B CA 1
ATOM 1690 C C . ASP B 1 83 ? -12.562 19.016 21.531 1 97 83 ASP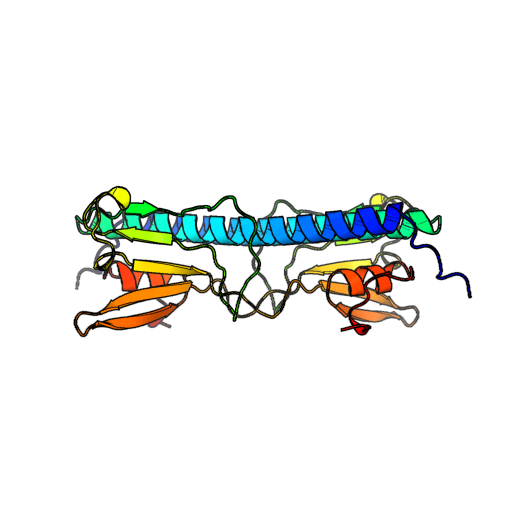 B C 1
ATOM 1692 O O . ASP B 1 83 ? -13.164 20.062 21.828 1 97 83 ASP B O 1
ATOM 1696 N N . ALA B 1 84 ? -12.188 18.766 20.312 1 95.44 84 ALA B N 1
ATOM 1697 C CA . ALA B 1 84 ? -12.32 19.75 19.234 1 95.44 84 ALA B CA 1
ATOM 1698 C C . ALA B 1 84 ? -13.75 19.797 18.719 1 95.44 84 ALA B C 1
ATOM 1700 O O . ALA B 1 84 ? -14.453 18.781 18.703 1 95.44 84 ALA B O 1
ATOM 1701 N N . ASP B 1 85 ? -14.203 20.984 18.297 1 94.38 85 ASP B N 1
ATOM 1702 C CA . ASP B 1 85 ? -15.43 21.125 17.531 1 94.38 85 ASP B CA 1
ATOM 1703 C C . ASP B 1 85 ? -15.312 20.422 16.172 1 94.38 85 ASP B C 1
ATOM 1705 O O . ASP B 1 85 ? -14.375 20.688 15.422 1 94.38 85 ASP B O 1
ATOM 1709 N N . PRO B 1 86 ? -16.312 19.594 15.891 1 92.69 86 PRO B N 1
ATOM 1710 C CA . PRO B 1 86 ? -16.25 18.859 14.625 1 92.69 86 PRO B CA 1
ATOM 1711 C C . PRO B 1 86 ? -16.078 19.781 13.414 1 92.69 86 PRO B C 1
ATOM 1713 O O . PRO B 1 86 ? -15.414 19.406 12.445 1 92.69 86 PRO B O 1
ATOM 1716 N N . GLU B 1 87 ? -16.578 20.922 13.445 1 92.44 87 GLU B N 1
ATOM 1717 C CA . GLU B 1 87 ? -16.5 21.859 12.32 1 92.44 87 GLU B CA 1
ATOM 1718 C C . GLU B 1 87 ? -15.086 22.406 12.156 1 92.44 87 GLU B C 1
ATOM 1720 O O . GLU B 1 87 ? -14.75 22.938 11.094 1 92.44 87 GLU B O 1
ATOM 1725 N N . GLU B 1 88 ? -14.227 22.266 13.172 1 94.06 88 GLU B N 1
ATOM 1726 C CA . GLU B 1 88 ? -12.875 22.812 13.148 1 94.06 88 GLU B CA 1
ATOM 1727 C C . GLU B 1 88 ? -11.859 21.75 12.734 1 94.06 88 GLU B C 1
ATOM 1729 O O . GLU B 1 88 ? -10.695 22.062 12.461 1 94.06 88 GLU B O 1
ATOM 1734 N N . LEU B 1 89 ? -12.32 20.531 12.719 1 97.25 89 LEU B N 1
ATOM 1735 C CA . LEU B 1 89 ? -11.422 19.438 12.359 1 97.25 89 LEU B CA 1
ATOM 1736 C C . LEU B 1 89 ? -11.164 19.422 10.859 1 97.25 89 LEU B C 1
ATOM 1738 O O . LEU B 1 89 ? -12.031 19.797 10.07 1 97.25 89 LEU B O 1
ATOM 1742 N N . ARG B 1 90 ? -9.992 19.031 10.492 1 98.38 90 ARG B N 1
ATOM 1743 C CA . ARG B 1 90 ? -9.664 18.609 9.133 1 98.38 90 ARG B CA 1
ATOM 1744 C C . ARG B 1 90 ? -9.625 17.094 9.023 1 98.38 90 ARG B C 1
ATOM 1746 O O . ARG B 1 90 ? -9.156 16.406 9.938 1 98.38 90 ARG B O 1
ATOM 1753 N N . THR B 1 91 ? -10.141 16.672 7.918 1 98.62 91 THR B N 1
ATOM 1754 C CA . THR B 1 91 ? -10.094 15.234 7.664 1 98.62 91 THR B CA 1
ATOM 1755 C C . THR B 1 91 ? -9.148 14.922 6.504 1 98.62 91 THR B C 1
ATOM 1757 O O . THR B 1 91 ? -9.219 15.562 5.453 1 98.62 91 THR B O 1
ATOM 1760 N N . VAL B 1 92 ? -8.297 13.984 6.723 1 98.81 92 VAL B N 1
ATOM 1761 C CA . VAL B 1 92 ? -7.324 13.578 5.711 1 98.81 92 VAL B CA 1
ATOM 1762 C C . VAL B 1 92 ? -7.57 12.125 5.312 1 98.81 92 VAL B C 1
ATOM 1764 O O . VAL B 1 92 ? -7.734 11.258 6.172 1 98.81 92 VAL B O 1
ATOM 1767 N N . TYR B 1 93 ? -7.59 11.93 3.969 1 97.25 93 TYR B N 1
ATOM 1768 C CA . TYR B 1 93 ? -7.742 10.594 3.393 1 97.25 93 TYR B CA 1
ATOM 1769 C C . TYR B 1 93 ? -6.547 10.234 2.52 1 97.25 93 TYR B C 1
ATOM 1771 O O . TYR B 1 93 ? -5.895 11.117 1.957 1 97.25 93 TYR B O 1
ATOM 1779 N N . LEU B 1 94 ? -6.27 8.945 2.482 1 95.5 94 LEU B N 1
ATOM 1780 C CA . LEU B 1 94 ? -5.355 8.438 1.463 1 95.5 94 LEU B CA 1
ATOM 1781 C C . LEU B 1 94 ? -6.086 8.203 0.146 1 95.5 94 LEU B C 1
ATOM 1783 O O . LEU B 1 94 ? -7.156 7.586 0.126 1 95.5 94 LEU B O 1
ATOM 1787 N N . ILE B 1 95 ? -5.543 8.742 -0.891 1 93.5 95 ILE B N 1
ATOM 1788 C CA . ILE B 1 95 ? -6.105 8.5 -2.215 1 93.5 95 ILE B CA 1
ATOM 1789 C C . ILE B 1 95 ? -5.711 7.102 -2.693 1 93.5 95 ILE B C 1
ATOM 1791 O O . ILE B 1 95 ? -4.566 6.68 -2.521 1 93.5 95 ILE B O 1
ATOM 1795 N N . ALA B 1 96 ? -6.641 6.375 -3.166 1 87 96 ALA B N 1
ATOM 1796 C CA . ALA B 1 96 ? -6.422 5.012 -3.648 1 87 96 ALA B CA 1
ATOM 1797 C C . ALA B 1 96 ? -5.805 5.016 -5.043 1 87 96 ALA B C 1
ATOM 1799 O O . ALA B 1 96 ? -6.219 5.789 -5.91 1 87 96 ALA B O 1
ATOM 1800 N N . ASP B 1 97 ? -4.508 4.578 -5.082 1 67.19 97 ASP B N 1
ATOM 1801 C CA . ASP B 1 97 ? -3.969 4.367 -6.422 1 67.19 97 ASP B CA 1
ATOM 1802 C C . ASP B 1 97 ? -4.926 3.537 -7.273 1 67.19 97 ASP B C 1
ATOM 1804 O O . ASP B 1 97 ? -5.91 2.996 -6.762 1 67.19 97 ASP B O 1
ATOM 1808 N N . ASP B 1 98 ? -4.637 3.254 -8.445 1 63.09 98 ASP B N 1
ATOM 1809 C CA . ASP B 1 98 ? -5.43 2.5 -9.414 1 63.09 98 ASP B CA 1
ATOM 1810 C C . ASP B 1 98 ? -6.164 1.343 -8.734 1 63.09 98 ASP B C 1
ATOM 1812 O O . ASP B 1 98 ? -5.84 0.97 -7.609 1 63.09 98 ASP B O 1
ATOM 1816 N N . PRO B 1 99 ? -7.051 0.627 -9.688 1 59.34 99 PRO B N 1
ATOM 1817 C CA . PRO B 1 99 ? -8.195 -0.27 -9.531 1 59.34 99 PRO B CA 1
ATOM 1818 C C . PRO B 1 99 ? -7.836 -1.569 -8.812 1 59.34 99 PRO B C 1
ATOM 1820 O O . PRO B 1 99 ? -8.68 -2.465 -8.688 1 59.34 99 PRO B O 1
ATOM 1823 N N . GLY B 1 100 ? -6.805 -1.699 -8.016 1 78.31 100 GLY B N 1
ATOM 1824 C CA . GLY B 1 100 ? -6.559 -2.988 -7.383 1 78.31 100 GLY B CA 1
ATOM 1825 C C . GLY B 1 100 ? -5.105 -3.422 -7.469 1 78.31 100 GLY B C 1
ATOM 1826 O O . GLY B 1 100 ? -4.297 -2.771 -8.133 1 78.31 100 GLY B O 1
ATOM 1827 N N . THR B 1 101 ? -4.801 -4.406 -6.703 1 91 101 THR B N 1
ATOM 1828 C CA . THR B 1 101 ? -3.461 -4.98 -6.699 1 91 101 THR B CA 1
ATOM 1829 C C . THR B 1 101 ? -3.199 -5.754 -7.988 1 91 101 THR B C 1
ATOM 1831 O O . THR B 1 101 ? -3.971 -6.645 -8.352 1 91 101 THR B O 1
ATOM 1834 N N . GLN B 1 102 ? -2.191 -5.367 -8.711 1 93.69 102 GLN B N 1
ATOM 1835 C CA . GLN B 1 102 ? -1.824 -5.988 -9.984 1 93.69 102 GLN B CA 1
ATOM 1836 C C . GLN B 1 102 ? -0.405 -6.547 -9.93 1 93.69 102 GLN B C 1
ATOM 1838 O O . GLN B 1 102 ? 0.478 -5.957 -9.305 1 93.69 102 GLN B O 1
ATOM 1843 N N . PHE B 1 103 ? -0.26 -7.621 -10.664 1 96.5 103 PHE B N 1
ATOM 1844 C CA . PHE B 1 103 ? 1.044 -8.273 -10.703 1 96.5 103 PHE B CA 1
ATOM 1845 C C . PHE B 1 103 ? 1.511 -8.445 -12.148 1 96.5 103 PHE B C 1
ATOM 1847 O O . PHE B 1 103 ? 0.692 -8.539 -13.062 1 96.5 103 PHE B O 1
ATOM 1854 N N . ARG B 1 104 ? 2.777 -8.492 -12.305 1 97.25 104 ARG B N 1
ATOM 1855 C CA . ARG B 1 104 ? 3.424 -8.852 -13.562 1 97.25 104 ARG B CA 1
ATOM 1856 C C . ARG B 1 104 ? 4.242 -10.125 -13.414 1 97.25 104 ARG B C 1
ATOM 1858 O O . ARG B 1 104 ? 5 -10.273 -12.453 1 97.25 104 ARG B O 1
ATOM 1865 N N . VAL B 1 105 ? 4.02 -11.062 -14.273 1 98.5 105 VAL B N 1
ATOM 1866 C CA . VAL B 1 105 ? 4.812 -12.281 -14.352 1 98.5 105 VAL B CA 1
ATOM 1867 C C . VAL B 1 105 ? 5.785 -12.195 -15.531 1 98.5 105 VAL B C 1
ATOM 1869 O O . VAL B 1 105 ? 5.395 -11.805 -16.641 1 98.5 105 VAL B O 1
ATOM 1872 N N . GLU B 1 106 ? 6.992 -12.508 -15.258 1 98.06 106 GLU B N 1
ATOM 1873 C CA . GLU B 1 106 ? 7.992 -12.641 -16.312 1 98.06 106 GLU B CA 1
ATOM 1874 C C . GLU B 1 106 ? 8.633 -14.023 -16.297 1 98.06 106 GLU B C 1
ATOM 1876 O O . GLU B 1 106 ? 8.875 -14.594 -15.234 1 98.06 106 GLU B O 1
ATOM 1881 N N . TRP B 1 107 ? 8.875 -14.5 -17.484 1 97.25 107 TRP B N 1
ATOM 1882 C CA . TRP B 1 107 ? 9.508 -15.812 -17.609 1 97.25 107 TRP B CA 1
ATOM 1883 C C . TRP B 1 107 ? 10.273 -15.93 -18.922 1 97.25 107 TRP B C 1
ATOM 1885 O O . TRP B 1 107 ? 10.078 -15.117 -19.828 1 97.25 107 TRP B O 1
ATOM 1895 N N . HIS B 1 108 ? 11.227 -16.875 -18.922 1 94.69 108 HIS B N 1
ATOM 1896 C CA . HIS B 1 108 ? 11.945 -17.172 -20.156 1 94.69 108 HIS B CA 1
ATOM 1897 C C . HIS B 1 108 ? 11.141 -18.141 -21.031 1 94.69 108 HIS B C 1
ATOM 1899 O O . HIS B 1 108 ? 10.812 -19.25 -20.609 1 94.69 108 HIS B O 1
ATOM 1905 N N . ARG B 1 109 ? 10.906 -17.625 -22.234 1 91.44 109 ARG B N 1
ATOM 1906 C CA . ARG B 1 109 ? 10.195 -18.469 -23.188 1 91.44 109 ARG B CA 1
ATOM 1907 C C . ARG B 1 109 ? 11.156 -19.422 -23.891 1 91.44 109 ARG B C 1
ATOM 1909 O O . ARG B 1 109 ? 12.367 -19.188 -23.922 1 91.44 109 ARG B O 1
ATOM 1916 N N . ALA B 1 110 ? 10.57 -20.422 -24.484 1 88.19 110 ALA B N 1
ATOM 1917 C CA . ALA B 1 110 ? 11.344 -21.422 -25.219 1 88.19 110 ALA B CA 1
ATOM 1918 C C . ALA B 1 110 ? 12.086 -20.812 -26.391 1 88.19 110 ALA B C 1
ATOM 1920 O O . ALA B 1 110 ? 13.148 -21.281 -26.797 1 88.19 110 ALA B O 1
ATOM 1921 N N . ASP B 1 111 ? 11.539 -19.812 -26.969 1 89.56 111 ASP B N 1
ATOM 1922 C CA . ASP B 1 111 ? 12.133 -19.188 -28.141 1 89.56 111 ASP B CA 1
ATOM 1923 C C . ASP B 1 111 ? 13.227 -18.203 -27.75 1 89.56 111 ASP B C 1
ATOM 1925 O O . ASP B 1 111 ? 13.766 -17.484 -28.609 1 89.56 111 ASP B O 1
ATOM 1929 N N . GLY B 1 112 ? 13.516 -18.188 -26.5 1 87.81 112 GLY B N 1
ATOM 1930 C CA . GLY B 1 112 ? 14.609 -17.359 -26.016 1 87.81 112 GLY B CA 1
ATOM 1931 C C . GLY B 1 112 ? 14.18 -15.945 -25.656 1 87.81 112 GLY B C 1
ATOM 1932 O O . GLY B 1 112 ? 14.984 -15.164 -25.141 1 87.81 112 GLY B O 1
ATOM 1933 N N . LYS B 1 113 ? 12.93 -15.773 -25.906 1 91.81 113 LYS B N 1
ATOM 1934 C CA . LYS B 1 113 ? 12.422 -14.438 -25.594 1 91.81 113 LYS B CA 1
ATOM 1935 C C . LYS B 1 113 ? 11.852 -14.375 -24.188 1 91.81 113 LYS B C 1
ATOM 1937 O O . LYS B 1 113 ? 11.695 -15.406 -23.531 1 91.81 113 LYS B O 1
ATOM 1942 N N . LEU B 1 114 ? 11.617 -13.148 -23.812 1 93.75 114 LEU B N 1
ATOM 1943 C CA . LEU B 1 114 ? 11.008 -12.922 -22.516 1 93.75 114 LEU B CA 1
ATOM 1944 C C . LEU B 1 114 ? 9.484 -12.867 -22.625 1 93.75 114 LEU B C 1
ATOM 1946 O O . LEU B 1 114 ? 8.945 -12.188 -23.5 1 93.75 114 LEU B O 1
ATOM 1950 N N . GLY B 1 115 ? 8.828 -13.727 -21.797 1 96.5 115 GLY B N 1
ATOM 1951 C CA . GLY B 1 115 ? 7.379 -13.648 -21.656 1 96.5 115 GLY B CA 1
ATOM 1952 C C . GLY B 1 115 ? 6.938 -12.703 -20.562 1 96.5 115 GLY B C 1
ATOM 1953 O O . GLY B 1 115 ? 7.656 -12.5 -19.578 1 96.5 115 GLY B O 1
ATOM 1954 N N . ARG B 1 116 ? 5.723 -12.133 -20.844 1 96.81 116 ARG B N 1
ATOM 1955 C CA . ARG B 1 116 ? 5.16 -11.227 -19.844 1 96.81 116 ARG B CA 1
ATOM 1956 C C . ARG B 1 116 ? 3.646 -11.375 -19.766 1 96.81 116 ARG B C 1
ATOM 1958 O O . ARG B 1 116 ? 2.973 -11.523 -20.781 1 96.81 116 ARG B O 1
ATOM 1965 N N . HIS B 1 117 ? 3.119 -11.367 -18.594 1 96.88 117 HIS B N 1
ATOM 1966 C CA . HIS B 1 117 ? 1.691 -11.414 -18.312 1 96.88 117 HIS B CA 1
ATOM 1967 C C . HIS B 1 117 ? 1.34 -10.516 -17.125 1 96.88 117 HIS B C 1
ATOM 1969 O O . HIS B 1 117 ? 2.088 -10.453 -16.156 1 96.88 117 HIS B O 1
ATOM 1975 N N . GLU B 1 118 ? 0.222 -9.812 -17.25 1 96.31 118 GLU B N 1
ATOM 1976 C CA . GLU B 1 118 ? -0.232 -8.977 -16.141 1 96.31 118 GLU B CA 1
ATOM 1977 C C . GLU B 1 118 ? -1.673 -9.305 -15.758 1 96.31 118 GLU B C 1
ATOM 1979 O O . GLU B 1 118 ? -2.48 -9.664 -16.609 1 96.31 118 GLU B O 1
ATOM 1984 N N . GLY B 1 119 ? -1.955 -9.234 -14.445 1 94.56 119 GLY B N 1
ATOM 1985 C CA . GLY B 1 119 ? -3.311 -9.469 -13.977 1 94.56 119 GLY B CA 1
ATOM 1986 C C . GLY B 1 119 ? -3.449 -9.32 -12.469 1 94.56 119 GLY B C 1
ATOM 1987 O O . GLY B 1 119 ? -2.451 -9.172 -11.758 1 94.56 119 GLY B O 1
ATOM 1988 N N . GLY B 1 120 ? -4.707 -9.344 -12.047 1 94.81 120 GLY B N 1
ATOM 1989 C CA . GLY B 1 120 ? -4.984 -9.359 -10.625 1 94.81 120 GLY B CA 1
ATOM 1990 C C . GLY B 1 120 ? -4.59 -10.664 -9.953 1 94.81 120 GLY B C 1
ATOM 1991 O O . GLY B 1 120 ? -4.062 -11.57 -10.609 1 94.81 120 GLY B O 1
ATOM 1992 N N . PRO B 1 121 ? -4.82 -10.789 -8.703 1 96.19 121 PRO B N 1
ATOM 1993 C CA . PRO B 1 121 ? -4.363 -11.953 -7.938 1 96.19 121 PRO B CA 1
ATOM 1994 C C . PRO B 1 121 ? -4.895 -13.273 -8.5 1 96.19 121 PRO B C 1
ATOM 1996 O O . PRO B 1 121 ? -4.113 -14.188 -8.766 1 96.19 121 PRO B O 1
ATOM 1999 N N . LEU B 1 122 ? -6.188 -13.344 -8.711 1 95.62 122 LEU B N 1
ATOM 2000 C CA . LEU B 1 122 ? -6.773 -14.602 -9.156 1 95.62 122 LEU B CA 1
ATOM 2001 C C . LEU B 1 122 ? -6.324 -14.938 -10.578 1 95.62 122 LEU B C 1
ATOM 2003 O O . LEU B 1 122 ? -6.031 -16.094 -10.875 1 95.62 122 LEU B O 1
ATOM 2007 N N . ALA B 1 123 ? -6.285 -13.953 -11.398 1 95.5 123 ALA B N 1
ATOM 2008 C CA . ALA B 1 123 ? -5.816 -14.164 -12.766 1 95.5 123 ALA B CA 1
ATOM 2009 C C . ALA B 1 123 ? -4.363 -14.625 -12.789 1 95.5 123 ALA B C 1
ATOM 2011 O O . ALA B 1 123 ? -3.984 -15.477 -13.594 1 95.5 123 ALA B O 1
ATOM 2012 N N . THR B 1 124 ? -3.543 -14.102 -11.945 1 97.31 124 THR B N 1
ATOM 2013 C CA . THR B 1 124 ? -2.133 -14.469 -11.875 1 97.31 124 THR B CA 1
ATOM 2014 C C . THR B 1 124 ? -1.97 -15.906 -11.398 1 97.31 124 THR B C 1
ATOM 2016 O O . THR B 1 124 ? -1.176 -16.672 -11.961 1 97.31 124 THR B O 1
ATOM 2019 N N . VAL B 1 125 ? -2.748 -16.297 -10.375 1 97.69 125 VAL B N 1
ATOM 2020 C CA . VAL B 1 125 ? -2.711 -17.672 -9.898 1 97.69 125 VAL B CA 1
ATOM 2021 C C . VAL B 1 125 ? -3.107 -18.625 -11.031 1 97.69 125 VAL B C 1
ATOM 2023 O O . VAL B 1 125 ? -2.42 -19.609 -11.289 1 97.69 125 VAL B O 1
ATOM 2026 N N . ALA B 1 126 ? -4.223 -18.328 -11.703 1 96.38 126 ALA B N 1
ATOM 2027 C CA . ALA B 1 126 ? -4.695 -19.172 -12.805 1 96.38 126 ALA B CA 1
ATOM 2028 C C . ALA B 1 126 ? -3.629 -19.297 -13.891 1 96.38 126 ALA B C 1
ATOM 2030 O O . ALA B 1 126 ? -3.377 -20.391 -14.391 1 96.38 126 ALA B O 1
ATOM 2031 N N . PHE B 1 127 ? -3.096 -18.203 -14.211 1 97.19 127 PHE B N 1
ATOM 2032 C CA . PHE B 1 127 ? -2.094 -18.172 -15.266 1 97.19 127 PHE B CA 1
ATOM 2033 C C . PHE B 1 127 ? -0.914 -19.078 -14.922 1 97.19 127 PHE B C 1
ATOM 2035 O O . PHE B 1 127 ? -0.451 -19.859 -15.766 1 97.19 127 PHE B O 1
ATOM 2042 N N . LEU B 1 128 ? -0.4 -19.047 -13.703 1 97.81 128 LEU B N 1
ATOM 2043 C CA . LEU B 1 128 ? 0.832 -19.719 -13.312 1 97.81 128 LEU B CA 1
ATOM 2044 C C . LEU B 1 128 ? 0.579 -21.203 -13.047 1 97.81 128 LEU B C 1
ATOM 2046 O O . LEU B 1 128 ? 1.452 -22.031 -13.281 1 97.81 128 LEU B O 1
ATOM 2050 N N . THR B 1 129 ? -0.57 -21.562 -12.516 1 96.12 129 THR B N 1
ATOM 2051 C CA . THR B 1 129 ? -0.773 -22.938 -12.031 1 96.12 129 THR B CA 1
ATOM 2052 C C . THR B 1 129 ? -1.597 -23.734 -13.031 1 96.12 129 THR B C 1
ATOM 2054 O O . THR B 1 129 ? -1.634 -24.969 -12.953 1 96.12 129 THR B O 1
ATOM 2057 N N . ASP B 1 130 ? -2.305 -23.125 -13.922 1 88.38 130 ASP B N 1
ATOM 2058 C CA . ASP B 1 130 ? -3.229 -23.734 -14.875 1 88.38 130 ASP B CA 1
ATOM 2059 C C . ASP B 1 130 ? -4.391 -24.422 -14.148 1 88.38 130 ASP B C 1
ATOM 2061 O O . ASP B 1 130 ? -4.922 -25.422 -14.617 1 88.38 130 ASP B O 1
ATOM 2065 N N . VAL B 1 131 ? -4.586 -24.062 -12.906 1 91.62 131 VAL B N 1
ATOM 2066 C CA . VAL B 1 131 ? -5.734 -24.531 -12.133 1 91.62 131 VAL B CA 1
ATOM 2067 C C . VAL B 1 131 ? -6.949 -23.656 -12.445 1 91.62 131 VAL B C 1
ATOM 2069 O O . VAL B 1 131 ? -6.832 -22.438 -12.555 1 91.62 131 VAL B O 1
ATOM 2072 N N . GLU B 1 132 ? -8.117 -24.297 -12.633 1 88.81 132 GLU B N 1
ATOM 2073 C CA . GLU B 1 132 ? -9.352 -23.547 -12.82 1 88.81 132 GLU B CA 1
ATOM 2074 C C . GLU B 1 132 ? -9.773 -22.844 -11.539 1 88.81 132 GLU B C 1
ATOM 2076 O O . GLU B 1 132 ? -10 -23.484 -10.508 1 88.81 132 GLU B O 1
ATOM 2081 N N . ILE B 1 133 ? -9.844 -21.5 -11.617 1 89.44 133 ILE B N 1
ATOM 2082 C CA . ILE B 1 133 ? -10.195 -20.703 -10.453 1 89.44 133 ILE B CA 1
ATOM 2083 C C . ILE B 1 133 ? -11.711 -20.562 -10.352 1 89.44 133 ILE B C 1
ATOM 2085 O O . ILE B 1 133 ? -12.383 -20.234 -11.328 1 89.44 133 ILE B O 1
ATOM 2089 N N . PRO B 1 134 ? -12.266 -20.859 -9.211 1 83.06 134 PRO B N 1
ATOM 2090 C CA . PRO B 1 134 ? -13.719 -20.938 -9.062 1 83.06 134 PRO B CA 1
ATOM 2091 C C . PRO B 1 134 ? -14.406 -19.594 -9.273 1 83.06 134 PRO B C 1
ATOM 2093 O O . PRO B 1 134 ? -15.602 -19.547 -9.578 1 83.06 134 PRO B O 1
ATOM 2096 N N . TRP B 1 135 ? -13.797 -18.359 -8.875 1 73.19 135 TRP B N 1
ATOM 2097 C CA . TRP B 1 135 ? -14.453 -17.062 -8.977 1 73.19 135 TRP B CA 1
ATOM 2098 C C . TRP B 1 135 ? -13.922 -16.266 -10.172 1 73.19 135 TRP B C 1
ATOM 2100 O O . TRP B 1 135 ? -14.188 -15.07 -10.297 1 73.19 135 TRP B O 1
ATOM 2110 N N . SER B 1 136 ? -13.578 -16.781 -11.18 1 57.25 136 SER B N 1
ATOM 2111 C CA . SER B 1 136 ? -12.836 -16 -12.156 1 57.25 136 SER B CA 1
ATOM 2112 C C . SER B 1 136 ? -13.586 -14.727 -12.539 1 57.25 136 SER B C 1
ATOM 2114 O O . SER B 1 136 ? -14.812 -14.664 -12.398 1 57.25 136 SER B O 1
ATOM 2116 N N . ASP B 1 137 ? -12.805 -13.57 -12.625 1 50.78 137 ASP B N 1
ATOM 2117 C CA . ASP B 1 137 ? -13.281 -12.25 -13.023 1 50.78 137 ASP B CA 1
ATOM 2118 C C . ASP B 1 137 ? -14.312 -12.352 -14.148 1 50.78 137 ASP B C 1
ATOM 2120 O O . ASP B 1 137 ? -14.93 -11.359 -14.523 1 50.78 137 ASP B O 1
ATOM 2124 N N . ASP B 1 138 ? -14.273 -13.352 -14.93 1 44.19 138 ASP B N 1
ATOM 2125 C CA . ASP B 1 138 ? -15.195 -13.289 -16.062 1 44.19 138 ASP B CA 1
ATOM 2126 C C . ASP B 1 138 ? -16.641 -13.219 -15.578 1 44.19 138 ASP B C 1
ATOM 2128 O O . ASP B 1 138 ? -17.547 -12.914 -16.359 1 44.19 138 ASP B O 1
ATOM 2132 N N . ASP B 1 139 ? -17.016 -13.82 -14.492 1 39.03 139 ASP B N 1
ATOM 2133 C CA . ASP B 1 139 ? -18.469 -13.914 -14.305 1 39.03 139 ASP B CA 1
ATOM 2134 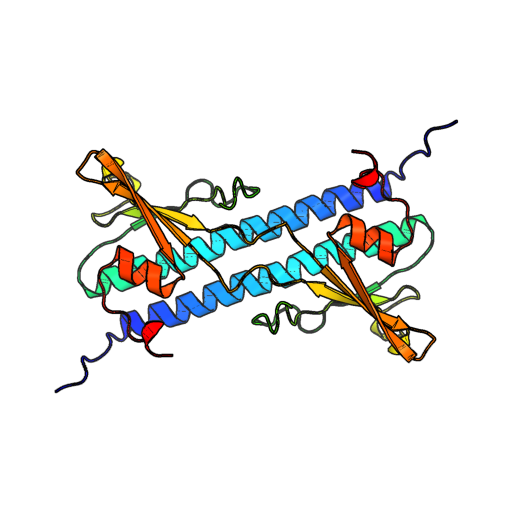C C . ASP B 1 139 ? -19.062 -12.555 -13.953 1 39.03 139 ASP B C 1
ATOM 2136 O O . ASP B 1 139 ? -20.281 -12.43 -13.758 1 39.03 139 ASP B O 1
ATOM 2140 N N . GLU B 1 140 ? -18.312 -11.516 -13.297 1 33.41 140 GLU B N 1
ATOM 2141 C CA . GLU B 1 140 ? -19.156 -10.32 -13.289 1 33.41 140 GLU B CA 1
ATOM 2142 C C . GLU B 1 140 ? -19.109 -9.602 -14.633 1 33.41 140 GLU B C 1
ATOM 2144 O O . GLU B 1 140 ? -18.062 -9.586 -15.297 1 33.41 140 GLU B O 1
#

Foldseek 3Di:
DPPPPPDPVQVVVVVVVVVVQLQVVLLVFLVVVVVVQVVVQVVLVVVPWHKEKDWPPSNDRFDDDPQWTPTKMKMDRHDYPVPDDPVRIDIDTDGHDPDADKDKDWDQDPVRDIDIDMDHDQVVCCVPVVDDDPPPPPVD/DPPPPPDPVQVVVVVVVVVVQLQVVLLVFLVVVVVVQVVVQVVLVVVPWHKEKDWPPSNDRFDDDPQWTPTKMKMDRHDYPVPDDPVRIDIDIDGHDDDADKDKDWDQDPVRDIDIDMDHDQVVCCVPVVDDDPDDPVVD

Sequence (280 aa):
MTQPKIHPRLEKALTRGDLAIRQANSARATAVLNALGTMIVEASATIGVEASIDIPQGDRIYDPVNGVWPQKMLVSFDGPVADADPEELRTVYLIADDPGTQFRVEWHRADGKLGRHEGGPLATVAFLTDVEIPWSDDDEMTQPKIHPRLEKALTRGDLAIRQANSARATAVLNALGTMIVEASATIGVEASIDIPQGDRIYDPVNGVWPQKMLVSFDGPVADADPEELRTVYLIADDPGTQFRVEWHRADGKLGRHEGGPLATVAFLTDVEIPWSDDDE